Protein AF-0000000083564824 (afdb_homodimer)

Secondary structure (DSSP, 8-state):
-HHHHHHHHHHHHHHHHHTT--EEEE-GGGHHHHHHHH--SSEEE-----SS----TTEESS--HHHHHH-SEEEEE-SEEETTTTEEEEE--TT-HHHHHHSSSEEEEEEEGGGEESSHHHHHHHHHHHHHTT--EEEEESS-GGGGSGGGS-S----SEEEEEEE-S-----------/-HHHHHHHHHHHHHHHHHTT--EEEE-GGGHHHHHHHH--SSEEE-----SS----TTEESS--HHHHHH-SEEEEE-SEEETTTTEEEEE--TT-HHHHHHSSSEEEEEEEGGGEESSHHHHHHHHHHHHHTT--EEEEESS-GGGGSGGGS-S----SEEEEEEE-S-----------

Solvent-accessible surface area (backbone atoms only — not comparable to full-atom values): 18179 Å² total; per-residue (Å²): 116,66,66,61,36,52,54,18,50,52,42,21,50,53,30,19,53,77,55,71,28,54,74,46,79,33,44,56,90,44,38,62,61,53,50,59,75,69,56,44,79,48,32,30,28,32,82,45,96,47,90,73,49,69,78,53,86,81,41,40,58,74,51,39,46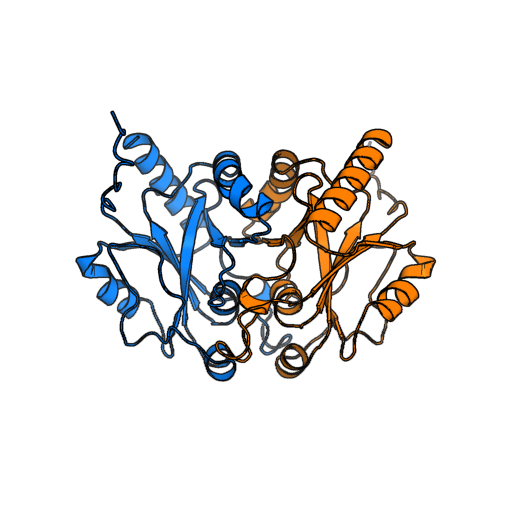,67,48,46,71,62,20,33,17,9,34,30,49,27,76,29,31,27,10,73,45,28,26,36,33,33,51,58,39,64,72,24,34,56,56,39,44,31,50,8,44,30,18,36,39,37,26,48,54,88,33,39,34,59,33,68,71,60,48,44,66,66,43,44,66,48,30,67,74,35,38,33,33,33,43,43,12,53,41,36,67,19,39,72,61,58,73,76,50,46,74,55,30,36,12,58,36,42,36,38,37,34,37,47,77,79,67,77,74,79,71,81,77,74,80,125,116,66,66,62,38,51,54,18,51,52,42,20,51,52,31,17,53,78,55,71,30,55,73,45,77,32,44,55,89,45,37,63,61,52,50,59,76,71,56,43,79,48,34,30,28,30,83,46,94,46,90,73,49,68,79,52,87,81,40,38,58,74,52,39,46,67,49,45,70,62,21,33,17,9,33,31,48,27,76,29,31,28,10,71,46,28,25,36,31,34,52,58,40,66,74,24,33,56,57,38,44,31,50,8,44,29,19,37,41,35,28,49,54,88,33,41,33,58,34,66,70,61,48,44,67,67,43,44,65,48,30,66,74,36,38,32,33,32,43,42,12,51,40,36,68,20,38,72,62,59,72,74,48,46,75,52,31,37,11,58,36,43,36,38,37,34,36,46,80,80,67,76,74,80,71,81,76,74,81,124

Foldseek 3Di:
DVVQLVVLVVLLCVLCVVLVAAEAEDELVCVQVVCVVVADPPAEEAFDPAPSHTHDPSHHNQDDPVCLQVGQEAEYEFQAAERNNSKTKGKQDPSGRPSSQFQHQEYEYEYESVRRDHHDVVVCVVCVVCVVVVIDIDTDGHFWPVLPVPPPPPRRGGHNGYYYYYYYDDRPPPPPPPPD/DVVQLVVLVVLLCVLCVVLVAAEAEDELVCVQVVCVVVADPPAEEAFDPAPSHTHDPSHHNQDDPVCLQVGQEAEYEFQAAERNNNKTKGKQDPSGRPSSQFQHQEYEYEYESVRRDHHDVVVCVVCVVCVVVVIDIDTDGHFWPQLPVPPPPPRRGGHNGYYYYYYYDDRPPPPPPPDD

Radius of gyration: 20.26 Å; Cα contacts (8 Å, |Δi|>4): 847; chains: 2; bounding box: 49×51×70 Å

Structure (mmCIF, N/CA/C/O backbone):
data_AF-0000000083564824-model_v1
#
loop_
_entity.id
_entity.type
_entity.pdbx_description
1 polymer 'L-lactate dehydrogenase complex protein LldG'
#
loop_
_atom_site.group_PDB
_atom_site.id
_atom_site.type_symbol
_atom_site.label_atom_id
_atom_site.label_alt_id
_atom_site.label_comp_id
_atom_site.label_asym_id
_atom_site.label_entity_id
_atom_site.label_seq_id
_atom_site.pdbx_PDB_ins_code
_atom_site.Cartn_x
_atom_site.Cartn_y
_atom_site.Cartn_z
_atom_site.occupancy
_atom_site.B_iso_or_equiv
_atom_site.auth_seq_id
_atom_site.auth_comp_id
_atom_site.auth_asym_id
_atom_site.auth_atom_id
_atom_site.pdbx_PDB_model_num
ATOM 1 N N . MET A 1 1 ? 22.766 -12.711 -17.406 1 40.81 1 MET A N 1
ATOM 2 C CA . MET A 1 1 ? 21.359 -12.375 -17.125 1 40.81 1 MET A CA 1
ATOM 3 C C . MET A 1 1 ? 20.688 -13.484 -16.344 1 40.81 1 MET A C 1
ATOM 5 O O . MET A 1 1 ? 19.953 -13.219 -15.383 1 40.81 1 MET A O 1
ATOM 9 N N . SER A 1 2 ? 21.047 -14.773 -16.719 1 49 2 SER A N 1
ATOM 10 C CA . SER A 1 2 ? 20.453 -16.016 -16.219 1 49 2 SER A CA 1
ATOM 11 C C . SER A 1 2 ? 20.953 -16.344 -14.828 1 49 2 SER A C 1
ATOM 13 O O . SER A 1 2 ? 20.188 -16.766 -13.961 1 49 2 SER A O 1
ATOM 15 N N . ILE A 1 3 ? 22.234 -16.188 -14.648 1 48.72 3 ILE A N 1
ATOM 16 C CA . ILE A 1 3 ? 22.844 -16.5 -13.367 1 48.72 3 ILE A CA 1
ATOM 17 C C . ILE A 1 3 ? 22.328 -15.539 -12.297 1 48.72 3 ILE A C 1
ATOM 19 O O . ILE A 1 3 ? 22 -15.961 -11.188 1 48.72 3 ILE A O 1
ATOM 23 N N . ASP A 1 4 ? 22.188 -14.32 -12.727 1 62.78 4 ASP A N 1
ATOM 24 C CA . ASP A 1 4 ? 21.781 -13.266 -11.797 1 62.78 4 ASP A CA 1
ATOM 25 C C . ASP A 1 4 ? 20.344 -13.461 -11.336 1 62.78 4 ASP A C 1
ATOM 27 O O . ASP A 1 4 ? 20.031 -13.336 -10.148 1 62.78 4 ASP A O 1
ATOM 31 N N . THR A 1 5 ? 19.641 -14.172 -12.266 1 69.38 5 THR A N 1
ATOM 32 C CA . THR A 1 5 ? 18.25 -14.43 -11.898 1 69.38 5 THR A CA 1
ATOM 33 C C . THR A 1 5 ? 18.156 -15.609 -10.938 1 69.38 5 THR A C 1
ATOM 35 O O . THR A 1 5 ? 17.375 -15.578 -9.984 1 69.38 5 THR A O 1
ATOM 38 N N . GLY A 1 6 ? 19.047 -16.547 -11.211 1 76.44 6 GLY A N 1
ATOM 39 C CA . GLY A 1 6 ? 19.047 -17.703 -10.336 1 76.44 6 GLY A CA 1
ATOM 40 C C . GLY A 1 6 ? 19.422 -17.375 -8.906 1 76.44 6 GLY A C 1
ATOM 41 O O . GLY A 1 6 ? 18.75 -17.797 -7.965 1 76.44 6 GLY A O 1
ATOM 42 N N . VAL A 1 7 ? 20.391 -16.516 -8.82 1 87.94 7 VAL A N 1
ATOM 43 C CA . VAL A 1 7 ? 20.844 -16.141 -7.484 1 87.94 7 VAL A CA 1
ATOM 44 C C . VAL A 1 7 ? 19.781 -15.281 -6.797 1 87.94 7 VAL A C 1
ATOM 46 O O . VAL A 1 7 ? 19.5 -15.469 -5.613 1 87.94 7 VAL A O 1
ATOM 49 N N . ALA A 1 8 ? 19.188 -14.469 -7.617 1 93.44 8 ALA A N 1
ATOM 50 C CA . ALA A 1 8 ? 18.172 -13.594 -7.043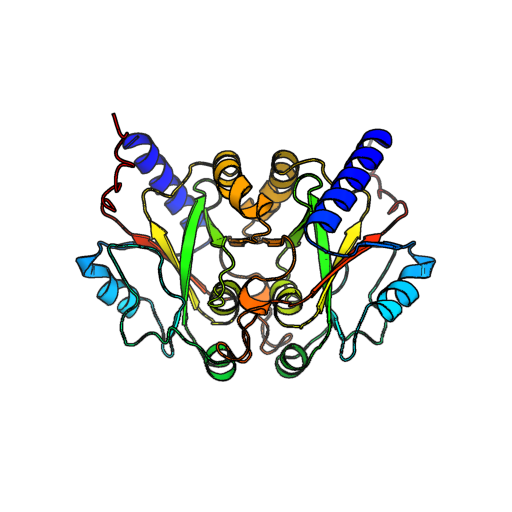 1 93.44 8 ALA A CA 1
ATOM 51 C C . ALA A 1 8 ? 16.953 -14.398 -6.57 1 93.44 8 ALA A C 1
ATOM 53 O O . ALA A 1 8 ? 16.391 -14.125 -5.508 1 93.44 8 ALA A O 1
ATOM 54 N N . SER A 1 9 ? 16.594 -15.414 -7.363 1 95.44 9 SER A N 1
ATOM 55 C CA . SER A 1 9 ? 15.438 -16.219 -6.996 1 95.44 9 SER A CA 1
ATOM 56 C C . SER A 1 9 ? 15.703 -17.031 -5.742 1 95.44 9 SER A C 1
ATOM 58 O O . SER A 1 9 ? 14.82 -17.203 -4.895 1 95.44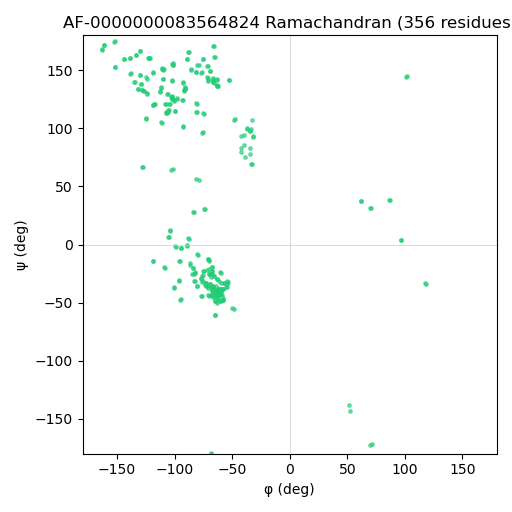 9 SER A O 1
ATOM 60 N N . GLU A 1 1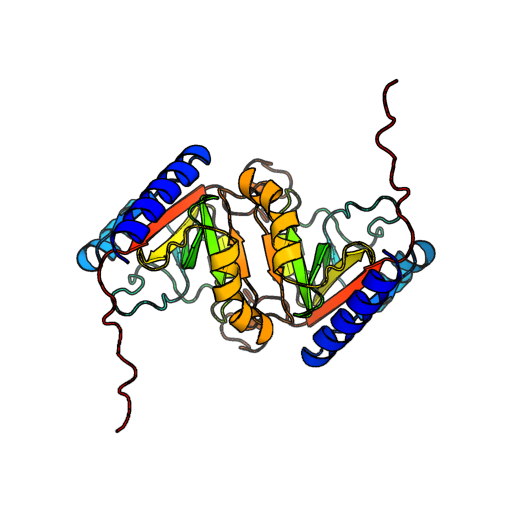0 ? 16.906 -17.516 -5.594 1 96.19 10 GLU A N 1
ATOM 61 C CA . GLU A 1 10 ? 17.281 -18.266 -4.398 1 96.19 10 GLU A CA 1
ATOM 62 C C . GLU A 1 10 ? 17.266 -17.375 -3.16 1 96.19 10 GLU A C 1
ATOM 64 O O . GLU A 1 10 ? 16.766 -17.781 -2.107 1 96.19 10 GLU A O 1
ATOM 69 N N . ARG A 1 11 ? 17.828 -16.219 -3.301 1 95.94 11 ARG A N 1
ATOM 70 C CA . ARG A 1 11 ? 17.812 -15.266 -2.199 1 95.94 11 ARG A CA 1
ATOM 71 C C . ARG A 1 11 ? 16.375 -14.867 -1.831 1 95.94 11 ARG A C 1
ATOM 73 O O . ARG A 1 11 ? 16.062 -14.711 -0.652 1 95.94 11 ARG A O 1
ATOM 80 N N . PHE A 1 12 ? 15.625 -14.742 -2.83 1 97 12 PHE A N 1
ATOM 81 C CA . PHE A 1 12 ? 14.219 -14.406 -2.607 1 97 12 PHE A CA 1
ATOM 82 C C . PHE A 1 12 ? 13.516 -15.5 -1.813 1 97 12 PHE A C 1
ATOM 84 O O . PHE A 1 12 ? 12.844 -15.211 -0.824 1 97 12 PHE A O 1
ATOM 91 N N . GLU A 1 13 ? 13.742 -16.703 -2.211 1 96.81 13 GLU A N 1
ATOM 92 C CA . GLU A 1 13 ? 13.141 -17.844 -1.521 1 96.81 13 GLU A CA 1
ATOM 93 C C . GLU A 1 13 ? 13.586 -17.906 -0.064 1 96.81 13 GLU A C 1
ATOM 95 O O . GLU A 1 13 ? 12.781 -18.156 0.83 1 96.81 13 GLU A O 1
ATOM 100 N N . ALA A 1 14 ? 14.828 -17.672 0.167 1 96.5 14 ALA A N 1
ATOM 101 C CA . ALA A 1 14 ? 15.375 -17.688 1.523 1 96.5 14 ALA A CA 1
ATOM 102 C C . ALA A 1 14 ? 14.742 -16.594 2.387 1 96.5 14 ALA A C 1
ATOM 104 O O . ALA A 1 14 ? 14.406 -16.828 3.549 1 96.5 14 ALA A O 1
ATOM 105 N N . ALA A 1 15 ? 14.625 -15.406 1.805 1 94.56 15 ALA A N 1
ATOM 106 C CA . ALA A 1 15 ? 14.016 -14.297 2.531 1 94.56 15 ALA A CA 1
ATOM 107 C C . ALA A 1 15 ? 12.562 -14.602 2.881 1 94.56 15 ALA A C 1
ATOM 109 O O . ALA A 1 15 ? 12.109 -14.32 3.994 1 94.56 15 ALA A O 1
ATOM 110 N N . LEU A 1 16 ? 11.836 -15.211 1.951 1 96.25 16 LEU A N 1
ATOM 111 C CA . LEU A 1 16 ? 10.445 -15.578 2.195 1 96.25 16 LEU A CA 1
ATOM 112 C C . LEU A 1 16 ? 10.344 -16.625 3.307 1 96.25 16 LEU A C 1
ATOM 114 O O . LEU A 1 16 ? 9.438 -16.562 4.145 1 96.25 16 LEU A O 1
ATOM 118 N N . ALA A 1 17 ? 11.258 -17.562 3.26 1 95.69 17 ALA A N 1
ATOM 119 C CA . ALA A 1 17 ? 11.266 -18.594 4.297 1 95.69 17 ALA A CA 1
ATOM 120 C C . ALA A 1 17 ? 11.445 -17.984 5.68 1 95.69 17 ALA A C 1
ATOM 122 O O . ALA A 1 17 ? 10.781 -18.391 6.637 1 95.69 17 ALA A O 1
ATOM 123 N N . ASP A 1 18 ? 12.344 -17.016 5.797 1 92.75 18 ASP A N 1
ATOM 124 C CA . ASP A 1 18 ? 12.578 -16.328 7.059 1 92.75 18 ASP A CA 1
ATOM 125 C C . ASP A 1 18 ? 11.312 -15.625 7.547 1 92.75 18 ASP A C 1
ATOM 127 O O . ASP A 1 18 ? 11.117 -15.445 8.75 1 92.75 18 ASP A O 1
ATOM 131 N N . LEU A 1 19 ? 10.391 -15.297 6.621 1 92.31 19 LEU A N 1
ATOM 132 C CA . LEU A 1 19 ? 9.164 -14.578 6.938 1 92.31 19 LEU A CA 1
ATOM 133 C C . LEU A 1 19 ? 7.988 -15.547 7.055 1 92.31 19 LEU A C 1
ATOM 135 O O . LEU A 1 19 ? 6.848 -15.125 7.254 1 92.31 19 LEU A O 1
ATOM 139 N N . ASP A 1 20 ? 8.273 -16.828 6.824 1 93.12 20 ASP A N 1
ATOM 140 C CA . ASP A 1 20 ? 7.254 -17.875 6.832 1 93.12 20 ASP A CA 1
ATOM 141 C C . ASP A 1 20 ? 6.207 -17.625 5.75 1 93.12 20 ASP A C 1
ATOM 143 O O . ASP A 1 20 ? 5.008 -17.781 5.992 1 93.12 20 ASP A O 1
ATOM 147 N N . VAL A 1 21 ? 6.684 -17.141 4.629 1 96.12 21 VAL A N 1
ATOM 148 C CA . VAL A 1 21 ? 5.836 -16.953 3.457 1 96.12 21 VAL A CA 1
ATOM 149 C C . VAL A 1 21 ? 6.133 -18.031 2.42 1 96.12 21 VAL A C 1
ATOM 151 O O . VAL A 1 21 ? 7.234 -18.078 1.868 1 96.12 21 VAL A O 1
ATOM 154 N N . PRO A 1 22 ? 5.164 -18.875 2.141 1 98 22 PRO A N 1
ATOM 155 C CA . PRO A 1 22 ? 5.398 -19.906 1.131 1 98 22 PRO A CA 1
ATOM 156 C C . PRO A 1 22 ? 5.523 -19.328 -0.28 1 98 22 PRO A C 1
ATOM 158 O O . PRO A 1 22 ? 4.918 -18.297 -0.588 1 98 22 PRO A O 1
ATOM 161 N N . VAL A 1 23 ? 6.32 -20.016 -1.08 1 98.38 23 VAL A N 1
ATOM 162 C CA . VAL A 1 23 ? 6.492 -19.672 -2.486 1 98.38 23 VAL A CA 1
ATOM 163 C C . VAL A 1 23 ? 6.344 -20.922 -3.354 1 98.38 23 VAL A C 1
ATOM 1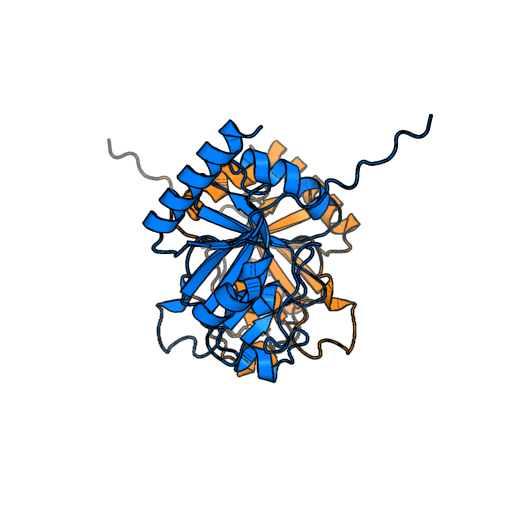65 O O . VAL A 1 23 ? 6.84 -21.984 -2.998 1 98.38 23 VAL A O 1
ATOM 168 N N . THR A 1 24 ? 5.594 -20.828 -4.414 1 98.5 24 THR A N 1
ATOM 169 C CA . THR A 1 24 ? 5.43 -21.891 -5.395 1 98.5 24 THR A CA 1
ATOM 170 C C . THR A 1 24 ? 5.801 -21.406 -6.793 1 98.5 24 THR A C 1
ATOM 172 O O . THR A 1 24 ? 5.359 -20.344 -7.219 1 98.5 24 THR A O 1
ATOM 175 N N . TYR A 1 25 ? 6.602 -22.125 -7.449 1 97.38 25 TYR A N 1
ATOM 176 C CA . TYR A 1 25 ? 6.922 -21.844 -8.844 1 97.38 25 TYR A CA 1
ATOM 177 C C . TYR A 1 25 ? 5.973 -22.594 -9.781 1 97.38 25 TYR A C 1
ATOM 179 O O . TYR A 1 25 ? 5.688 -23.766 -9.57 1 97.38 25 TYR A O 1
ATOM 187 N N . ALA A 1 26 ? 5.469 -21.859 -10.766 1 97.44 26 ALA A N 1
ATOM 188 C CA . ALA A 1 26 ? 4.5 -22.469 -11.672 1 97.44 26 ALA A CA 1
ATOM 189 C C . ALA A 1 26 ? 4.832 -22.141 -13.125 1 97.44 26 ALA A C 1
ATOM 191 O O . ALA A 1 26 ? 5.211 -21.016 -13.445 1 97.44 26 ALA A O 1
ATOM 192 N N . GLU A 1 27 ? 4.66 -23.172 -13.953 1 96.56 27 GLU A N 1
ATOM 193 C CA . GLU A 1 27 ? 4.586 -22.953 -15.391 1 96.56 27 GLU A CA 1
ATOM 194 C C . GLU A 1 27 ? 3.199 -22.453 -15.805 1 96.56 27 GLU A C 1
ATOM 196 O O . GLU A 1 27 ? 2.205 -22.766 -15.141 1 96.56 27 GLU A O 1
ATOM 201 N N . PRO A 1 28 ? 3.195 -21.734 -16.938 1 96.56 28 PRO A N 1
ATOM 202 C CA . PRO A 1 28 ? 1.883 -21.281 -17.391 1 96.56 28 PRO A CA 1
ATOM 203 C C . PRO A 1 28 ? 0.872 -22.406 -17.531 1 96.56 28 PRO A C 1
ATOM 205 O O . PRO A 1 28 ? -0.301 -22.25 -17.188 1 96.56 28 PRO A O 1
ATOM 208 N N . THR A 1 29 ? 1.299 -23.562 -17.875 1 95.81 29 THR A N 1
ATOM 209 C CA . THR A 1 29 ? 0.403 -24.688 -18.141 1 95.81 29 THR A CA 1
ATOM 210 C C . THR A 1 29 ? -0.147 -25.25 -16.828 1 95.81 29 THR A C 1
ATOM 212 O O . THR A 1 29 ? -1.195 -25.891 -16.828 1 95.81 29 THR A O 1
ATOM 215 N N . ALA A 1 30 ? 0.542 -25.016 -15.789 1 96.62 30 ALA A N 1
ATOM 216 C CA . ALA A 1 30 ? 0.135 -25.547 -14.492 1 96.62 30 ALA A CA 1
ATOM 217 C C . ALA A 1 30 ? -0.458 -24.469 -13.609 1 96.62 30 ALA A C 1
ATOM 219 O O . ALA A 1 30 ? -0.793 -24.703 -12.445 1 96.62 30 ALA A O 1
ATOM 220 N N . PHE A 1 31 ? -0.637 -23.281 -14.148 1 97.81 31 PHE A N 1
ATOM 221 C CA . PHE A 1 31 ? -0.962 -22.109 -13.359 1 97.81 31 PHE A CA 1
ATOM 222 C C . PHE A 1 31 ? -2.307 -22.266 -12.656 1 97.81 31 PHE A C 1
ATOM 224 O O . PHE A 1 31 ? -2.41 -22.078 -11.445 1 97.81 31 PHE A O 1
ATOM 231 N N . ASP A 1 32 ? -3.35 -22.672 -13.352 1 97.88 32 ASP A N 1
ATOM 232 C CA . ASP A 1 32 ? -4.684 -22.844 -12.789 1 97.88 32 ASP A CA 1
ATOM 233 C C . ASP A 1 32 ? -4.676 -23.844 -11.641 1 97.88 32 ASP A C 1
ATOM 235 O O . ASP A 1 32 ? -5.207 -23.578 -10.562 1 97.88 32 ASP A O 1
ATOM 239 N N . ARG A 1 33 ? -4.043 -24.953 -11.875 1 98 33 ARG A N 1
ATOM 240 C CA . ARG A 1 33 ? -3.973 -25.984 -10.852 1 98 33 ARG A CA 1
ATOM 241 C C . ARG A 1 33 ? -3.213 -25.5 -9.625 1 98 33 ARG A C 1
ATOM 243 O O . ARG A 1 33 ? -3.586 -25.812 -8.492 1 98 33 ARG A O 1
ATOM 250 N N . THR A 1 34 ? -2.137 -24.781 -9.891 1 98.44 34 THR A N 1
ATOM 251 C CA . THR A 1 34 ? -1.355 -24.219 -8.797 1 98.44 34 THR A CA 1
ATOM 252 C C . THR A 1 34 ? -2.211 -23.281 -7.945 1 98.44 34 THR A C 1
ATOM 254 O O . THR A 1 34 ? -2.248 -23.406 -6.723 1 98.44 34 THR A O 1
ATOM 257 N N . LEU A 1 35 ? -2.959 -22.328 -8.562 1 98.56 35 LEU A N 1
ATOM 258 C CA . LEU A 1 35 ? -3.814 -21.406 -7.828 1 98.56 35 LEU A CA 1
ATOM 259 C C . LEU A 1 35 ? -4.891 -22.156 -7.051 1 98.56 35 LEU A C 1
ATOM 261 O O . LEU A 1 35 ? -5.195 -21.797 -5.91 1 98.56 35 LEU A O 1
ATOM 265 N N . ARG A 1 36 ? -5.441 -23.188 -7.676 1 98.19 36 ARG A N 1
ATOM 266 C CA . ARG A 1 36 ? -6.504 -23.938 -7.031 1 98.19 36 ARG A CA 1
ATOM 267 C C . ARG A 1 36 ? -5.996 -24.625 -5.762 1 98.19 36 ARG A C 1
ATOM 269 O O . ARG A 1 36 ? -6.73 -24.734 -4.777 1 98.19 36 ARG A O 1
ATOM 276 N N . SER A 1 37 ? -4.789 -25.078 -5.777 1 98.56 37 SER A N 1
ATOM 277 C CA . SER A 1 37 ? -4.215 -25.781 -4.633 1 98.56 37 SER A CA 1
ATOM 278 C C . SER A 1 37 ? -3.943 -24.812 -3.48 1 98.56 37 SER A C 1
ATOM 280 O O . SER A 1 37 ? -3.838 -25.234 -2.326 1 98.56 37 SER A O 1
ATOM 282 N N . ILE A 1 38 ? -3.818 -23.531 -3.736 1 98.56 38 ILE A N 1
ATOM 283 C CA . ILE A 1 38 ? -3.42 -22.547 -2.748 1 98.56 38 ILE A CA 1
ATOM 284 C C . ILE A 1 38 ? -4.656 -21.812 -2.227 1 98.56 38 ILE A C 1
ATOM 286 O O . ILE A 1 38 ? -4.766 -21.547 -1.027 1 98.56 38 ILE A O 1
ATOM 290 N N . ALA A 1 39 ? -5.625 -21.547 -3.057 1 98.5 39 ALA A N 1
ATOM 291 C CA . ALA A 1 39 ? -6.703 -20.594 -2.785 1 98.5 39 ALA A CA 1
ATOM 292 C C . ALA A 1 39 ? -7.789 -21.234 -1.924 1 98.5 39 ALA A C 1
ATOM 294 O O . ALA A 1 39 ? -8.023 -22.438 -2.008 1 98.5 39 ALA A O 1
ATOM 295 N N . ARG A 1 40 ? -8.375 -20.438 -1.155 1 98.12 40 ARG A N 1
ATOM 296 C CA . ARG A 1 40 ? -9.602 -20.734 -0.425 1 98.12 40 ARG A CA 1
ATOM 297 C C . ARG A 1 40 ? -10.781 -19.938 -0.985 1 98.12 40 ARG A C 1
ATOM 299 O O . ARG A 1 40 ? -10.648 -18.75 -1.268 1 98.12 40 ARG A O 1
ATOM 306 N N . ASP A 1 41 ? -11.938 -20.516 -1.038 1 96.88 41 ASP A N 1
ATOM 307 C CA . ASP A 1 41 ? -13.125 -19.875 -1.587 1 96.88 41 ASP A CA 1
ATOM 308 C C . ASP A 1 41 ? -13.836 -19.031 -0.523 1 96.88 41 ASP A C 1
ATOM 310 O O . ASP A 1 41 ? -13.836 -19.391 0.656 1 96.88 41 ASP A O 1
ATOM 314 N N . PRO A 1 42 ? -14.453 -18.047 -0.97 1 97.5 42 PRO A N 1
ATOM 315 C CA . PRO A 1 42 ? -14.477 -17.422 -2.299 1 97.5 42 PRO A CA 1
ATOM 316 C C . PRO A 1 42 ? -13.188 -16.688 -2.631 1 97.5 42 PRO A C 1
ATOM 318 O O . PRO A 1 42 ? -12.531 -16.141 -1.735 1 97.5 42 PRO A O 1
ATOM 321 N N . ALA A 1 43 ? -12.797 -16.766 -3.867 1 97.94 43 ALA A N 1
ATOM 322 C CA . ALA A 1 43 ? -11.578 -16.109 -4.332 1 97.94 43 ALA A CA 1
ATOM 323 C C . ALA A 1 43 ? -11.906 -14.961 -5.273 1 97.94 43 ALA A C 1
ATOM 325 O O . ALA A 1 43 ? -12.773 -15.086 -6.145 1 97.94 43 ALA A O 1
ATOM 326 N N . ILE A 1 44 ? -11.211 -13.836 -5.035 1 96.25 44 ILE A N 1
ATOM 327 C CA . ILE A 1 44 ? -11.297 -12.672 -5.914 1 96.25 44 ILE A CA 1
ATOM 328 C C . ILE A 1 44 ? -9.906 -12.32 -6.434 1 96.25 44 ILE A C 1
ATOM 330 O O . ILE A 1 44 ? -8.898 -12.812 -5.914 1 96.25 44 ILE A O 1
ATOM 334 N N . GLY A 1 45 ? -9.82 -11.586 -7.512 1 96.56 45 GLY A N 1
ATOM 335 C CA . GLY A 1 45 ? -8.555 -11.164 -8.07 1 96.56 45 GLY A CA 1
ATOM 336 C C . GLY A 1 45 ? -8.68 -9.984 -9.023 1 96.56 45 GLY A C 1
ATOM 337 O O . GLY A 1 45 ? -9.781 -9.5 -9.273 1 96.56 45 GLY A O 1
ATOM 338 N N . THR A 1 46 ? -7.602 -9.492 -9.391 1 94.94 46 THR A N 1
ATOM 339 C CA . THR A 1 46 ? -7.527 -8.516 -10.477 1 94.94 46 THR A CA 1
ATOM 340 C C . THR A 1 46 ? -6.84 -9.117 -11.695 1 94.94 46 THR A C 1
ATOM 342 O O . THR A 1 46 ? -6.027 -10.039 -11.57 1 94.94 46 THR A O 1
ATOM 345 N N . PRO A 1 47 ? -7.18 -8.633 -12.891 1 94.88 47 PRO A N 1
ATOM 346 C CA . PRO A 1 47 ? -6.535 -9.188 -14.086 1 94.88 47 PRO A CA 1
ATOM 347 C C . PRO A 1 47 ? -5.012 -9.172 -14 1 94.88 47 PRO A C 1
ATOM 349 O O . PRO A 1 47 ? -4.43 -8.227 -13.469 1 94.88 47 PRO A O 1
ATOM 352 N N . LEU A 1 48 ? -4.43 -10.234 -14.508 1 96.31 48 LEU A N 1
ATOM 353 C CA . LEU A 1 48 ? -2.975 -10.336 -14.531 1 96.31 48 LEU A CA 1
ATOM 354 C C . LEU A 1 48 ? -2.414 -9.781 -15.836 1 96.31 48 LEU A C 1
ATOM 356 O O . LEU A 1 48 ? -2.889 -10.133 -16.922 1 96.31 48 LEU A O 1
ATOM 360 N N . PRO A 1 49 ? -1.415 -8.961 -15.711 1 94.44 49 PRO A N 1
ATOM 361 C CA . PRO A 1 49 ? -0.856 -8.344 -16.922 1 94.44 49 PRO A CA 1
ATOM 362 C C . PRO A 1 49 ? 0.143 -9.25 -17.641 1 94.44 49 PRO A C 1
ATOM 364 O O . PRO A 1 49 ? 1.074 -8.758 -18.281 1 94.44 49 PRO A O 1
ATOM 367 N N . PHE A 1 50 ? -0.011 -10.492 -17.516 1 94.31 50 PHE A N 1
ATOM 368 C CA . PHE A 1 50 ? 0.898 -11.461 -18.125 1 94.31 50 PHE A CA 1
ATOM 369 C C . PHE A 1 50 ? 0.287 -12.07 -19.375 1 94.31 50 PHE A C 1
ATOM 371 O O . PHE A 1 50 ? -0.912 -12.352 -19.422 1 94.31 50 PHE A O 1
ATOM 378 N N . GLU A 1 51 ? 1.021 -12.273 -20.344 1 92.25 51 GLU A N 1
ATOM 379 C CA . GLU A 1 51 ? 0.528 -12.82 -21.609 1 92.25 51 GLU A CA 1
ATOM 380 C C . GLU A 1 51 ? 0.292 -14.328 -21.5 1 92.25 51 GLU A C 1
ATOM 382 O O . GLU A 1 51 ? -0.605 -14.867 -22.156 1 92.25 51 GLU A O 1
ATOM 387 N N . SER A 1 52 ? 1.011 -14.961 -20.688 1 93.81 52 SER A N 1
ATOM 388 C CA . SER A 1 52 ? 1.064 -16.422 -20.688 1 93.81 52 SER A CA 1
ATOM 389 C C . SER A 1 52 ? -0.04 -17.016 -19.828 1 93.81 52 SER A C 1
ATOM 391 O O . SER A 1 52 ? -0.314 -18.219 -19.891 1 93.81 52 SER A O 1
ATOM 393 N N . VAL A 1 53 ? -0.645 -16.141 -18.922 1 96.31 53 VAL A N 1
ATOM 394 C CA . VAL A 1 53 ? -1.65 -16.688 -18.031 1 96.31 53 VAL A CA 1
ATOM 395 C C . VAL A 1 53 ? -2.762 -15.656 -17.812 1 96.31 53 VAL A C 1
ATOM 397 O O . VAL A 1 53 ? -2.574 -14.469 -18.062 1 96.31 53 VAL A O 1
ATOM 400 N N . SER A 1 54 ? -3.91 -16.172 -17.375 1 96.88 54 SER A N 1
ATOM 401 C CA . SER A 1 54 ? -5.043 -15.391 -16.875 1 96.88 54 SER A CA 1
ATOM 402 C C . SER A 1 54 ? -5.66 -16.047 -15.641 1 96.88 54 SER A C 1
ATOM 404 O O . SER A 1 54 ? -5.371 -17.203 -15.336 1 96.88 54 SER A O 1
ATOM 406 N N . LEU A 1 55 ? -6.359 -15.242 -14.945 1 97.88 55 LEU A N 1
ATOM 407 C CA . LEU A 1 55 ? -7.035 -15.836 -13.797 1 97.88 55 LEU A CA 1
ATOM 408 C C . LEU A 1 55 ? -8.102 -16.828 -14.25 1 97.88 55 LEU A C 1
ATOM 410 O O . LEU A 1 55 ? -8.797 -16.594 -15.234 1 97.88 55 LEU A O 1
ATOM 414 N N . PRO A 1 56 ? -8.242 -17.953 -13.602 1 97.69 56 PRO A N 1
ATOM 415 C CA . PRO A 1 56 ? -9.281 -18.938 -13.953 1 97.69 56 PRO A CA 1
ATOM 416 C C . PRO A 1 56 ? -10.688 -18.406 -13.695 1 97.69 56 PRO A C 1
ATOM 418 O O . PRO A 1 56 ? -10.867 -17.422 -12.977 1 97.69 56 PRO A O 1
ATOM 421 N N . GLU A 1 57 ? -11.688 -19.094 -14.125 1 96.88 57 GLU A N 1
ATOM 422 C CA . GLU A 1 57 ? -13.086 -18.672 -14.078 1 96.88 57 GLU A CA 1
ATOM 423 C C . GLU A 1 57 ? -13.609 -18.656 -12.648 1 96.88 57 GLU A C 1
ATOM 425 O O . GLU A 1 57 ? -14.508 -17.875 -12.32 1 96.88 57 GLU A O 1
ATOM 430 N N . TRP A 1 58 ? -13.031 -19.438 -11.812 1 97.38 58 TRP A N 1
ATOM 431 C CA . TRP A 1 58 ? -13.555 -19.547 -10.453 1 97.38 58 TRP A CA 1
ATOM 432 C C . TRP A 1 58 ? -13.102 -18.375 -9.594 1 97.38 58 TRP A C 1
ATOM 434 O O . TRP A 1 58 ? -13.523 -18.25 -8.438 1 97.38 58 TRP A O 1
ATOM 444 N N . VAL A 1 59 ? -12.203 -17.547 -10.078 1 97.88 59 VAL A N 1
ATOM 445 C CA . VAL A 1 59 ? -11.797 -16.312 -9.398 1 97.88 59 VAL A CA 1
ATOM 446 C C . VAL A 1 59 ? -12.648 -15.148 -9.891 1 97.88 59 VAL A C 1
ATOM 448 O O . VAL A 1 59 ? -12.734 -14.891 -11.094 1 97.88 59 VAL A O 1
ATOM 451 N N . ASP A 1 60 ? -13.266 -14.492 -9.039 1 95.62 60 ASP A N 1
ATOM 452 C CA . ASP A 1 60 ? -14.039 -13.305 -9.375 1 95.62 60 ASP A CA 1
ATOM 453 C C . ASP A 1 60 ? -13.125 -12.117 -9.664 1 95.62 60 ASP A C 1
ATOM 455 O O . ASP A 1 60 ? -12.484 -11.586 -8.75 1 95.62 60 ASP A O 1
ATOM 459 N N . GLU A 1 61 ? -13.031 -11.617 -10.867 1 93.56 61 GLU A N 1
ATOM 460 C CA . GLU A 1 61 ? -12.125 -10.547 -11.266 1 93.56 61 GLU A CA 1
ATOM 461 C C . GLU A 1 61 ? -12.82 -9.188 -11.188 1 93.56 61 GLU A C 1
ATOM 463 O O . GLU A 1 61 ? -12.211 -8.156 -11.508 1 93.56 61 GLU A O 1
ATOM 468 N N . ASP A 1 62 ? -14.016 -9.203 -10.867 1 86.56 62 ASP A N 1
ATOM 469 C CA . ASP A 1 62 ? -14.781 -7.969 -10.703 1 86.56 62 ASP A CA 1
ATOM 470 C C . ASP A 1 62 ? -15.492 -7.938 -9.352 1 86.56 62 ASP A C 1
ATOM 472 O O . ASP A 1 62 ? -16.719 -7.91 -9.289 1 86.56 62 ASP A O 1
ATOM 476 N N . PRO A 1 63 ? -14.648 -7.863 -8.344 1 85.31 63 PRO A N 1
ATOM 477 C CA . PRO A 1 63 ? -15.258 -7.98 -7.016 1 85.31 63 PRO A CA 1
ATOM 478 C C . PRO A 1 63 ? -16.078 -6.754 -6.629 1 85.31 63 PRO A C 1
ATOM 480 O O . PRO A 1 63 ? -15.719 -5.629 -6.98 1 85.31 63 PRO A O 1
ATOM 483 N N . THR A 1 64 ? -17.188 -7.027 -5.984 1 77.56 64 THR A N 1
ATOM 484 C CA . THR A 1 64 ? -18 -6.008 -5.332 1 77.56 64 THR A CA 1
ATOM 485 C C . THR A 1 64 ? -17.516 -5.762 -3.904 1 77.56 64 THR A C 1
ATOM 487 O O . THR A 1 64 ? -16.703 -6.52 -3.381 1 77.56 64 THR A O 1
ATOM 490 N N . PRO A 1 65 ? -17.984 -4.668 -3.328 1 75.44 65 PRO A N 1
ATOM 491 C CA . PRO A 1 65 ? -17.625 -4.465 -1.92 1 75.44 65 PRO A CA 1
ATOM 492 C C . PRO A 1 65 ? -18.016 -5.648 -1.038 1 75.44 65 PRO A C 1
ATOM 494 O O . PRO A 1 65 ? -17.25 -6.023 -0.139 1 75.44 65 PRO A O 1
ATOM 497 N N . THR A 1 66 ? -19.125 -6.215 -1.376 1 76.75 66 THR A N 1
ATOM 498 C CA . THR A 1 66 ? -19.578 -7.363 -0.603 1 76.75 66 THR A CA 1
ATOM 499 C C . THR A 1 66 ? -18.656 -8.555 -0.808 1 76.75 66 THR A C 1
ATOM 501 O O . THR A 1 66 ? -18.297 -9.242 0.151 1 76.75 66 THR A O 1
ATOM 504 N N . SER A 1 67 ? -18.266 -8.789 -2.045 1 84.88 67 SER A N 1
ATOM 505 C CA . SER A 1 67 ? -17.375 -9.914 -2.305 1 84.88 67 SER A CA 1
ATOM 506 C C . SER A 1 67 ? -15.984 -9.656 -1.725 1 84.88 67 SER A C 1
ATOM 508 O O . SER A 1 67 ? -15.305 -10.594 -1.294 1 84.88 67 SER A O 1
ATOM 510 N N . LEU A 1 68 ? -15.547 -8.445 -1.729 1 83.81 68 LEU A N 1
ATOM 511 C CA . LEU A 1 68 ? -14.273 -8.086 -1.116 1 83.81 68 LEU A CA 1
ATOM 512 C C . LEU A 1 68 ? -14.266 -8.43 0.369 1 83.81 68 LEU A C 1
ATOM 514 O O . LEU A 1 68 ? -13.289 -8.977 0.882 1 83.81 68 LEU A O 1
ATOM 518 N N . GLU A 1 69 ? -15.375 -8.172 0.959 1 77.25 69 GLU A N 1
ATOM 519 C CA . GLU A 1 69 ? -15.5 -8.398 2.396 1 77.25 69 GLU A CA 1
ATOM 520 C C . GLU A 1 69 ? -15.57 -9.891 2.715 1 77.25 69 GLU A C 1
ATOM 522 O O . GLU A 1 69 ? -15.062 -10.336 3.746 1 77.25 69 GLU A O 1
ATOM 527 N N . SER A 1 70 ? -16.141 -10.57 1.834 1 87.81 70 SER A N 1
ATOM 528 C CA . SER A 1 70 ? -16.406 -11.977 2.135 1 87.81 70 SER A CA 1
ATOM 529 C C . SER A 1 70 ? -15.305 -12.867 1.57 1 87.81 70 SER A C 1
ATOM 531 O O . SER A 1 70 ? -15.219 -14.047 1.921 1 87.81 70 SER A O 1
ATOM 533 N N . ALA A 1 71 ? -14.516 -12.359 0.736 1 93 71 ALA A N 1
ATOM 534 C CA . ALA A 1 71 ? -13.5 -13.164 0.069 1 93 71 ALA A CA 1
ATOM 535 C C . ALA A 1 71 ? -12.492 -13.719 1.074 1 93 71 ALA A C 1
ATOM 537 O O . ALA A 1 71 ? -12.086 -13.016 2.006 1 93 71 ALA A O 1
ATOM 538 N N . LYS A 1 72 ? -12.094 -14.938 0.811 1 96.31 72 LYS A N 1
ATOM 539 C CA . LYS A 1 72 ? -11.07 -15.57 1.636 1 96.31 72 LYS A CA 1
ATOM 540 C C . LYS A 1 72 ? -9.688 -15.43 0.997 1 96.31 72 LYS A C 1
ATOM 542 O O . LYS A 1 72 ? -8.672 -15.406 1.696 1 96.31 72 LYS A O 1
ATOM 547 N N . THR A 1 73 ? -9.703 -15.406 -0.348 1 97.56 73 THR A N 1
ATOM 548 C CA . THR A 1 73 ? -8.445 -15.281 -1.072 1 97.56 73 THR A CA 1
ATOM 549 C C . THR A 1 73 ? -8.5 -14.117 -2.057 1 97.56 73 THR A C 1
ATOM 551 O O . THR A 1 73 ? -9.5 -13.938 -2.76 1 97.56 73 THR A O 1
ATOM 554 N N . GLY A 1 74 ? -7.492 -13.297 -2.033 1 96.69 74 GLY A N 1
ATOM 555 C CA . GLY A 1 74 ? -7.254 -12.289 -3.057 1 96.69 74 GLY A CA 1
ATOM 556 C C . GLY A 1 74 ? -6.02 -12.562 -3.889 1 96.69 74 GLY A C 1
ATOM 557 O O . GLY A 1 74 ? -4.945 -12.836 -3.346 1 96.69 74 GLY A O 1
ATOM 558 N N . ILE A 1 75 ? -6.133 -12.492 -5.242 1 98.19 75 ILE A N 1
ATOM 559 C CA . ILE A 1 75 ? -5.027 -12.789 -6.148 1 98.19 75 ILE A CA 1
ATOM 560 C C . ILE A 1 75 ? -4.695 -11.555 -6.977 1 98.19 75 ILE A C 1
ATOM 562 O O . ILE A 1 75 ? -5.555 -11.016 -7.684 1 98.19 75 ILE A O 1
ATOM 566 N N . THR A 1 76 ? -3.486 -11.078 -6.855 1 97.31 76 THR A N 1
ATOM 567 C CA . THR A 1 76 ? -3.055 -9.906 -7.605 1 97.31 76 THR A CA 1
ATOM 568 C C . THR A 1 76 ? -1.686 -10.141 -8.242 1 97.31 76 THR A C 1
ATOM 570 O O . THR A 1 76 ? -0.972 -11.07 -7.859 1 97.31 76 THR A O 1
ATOM 573 N N . ALA A 1 77 ? -1.343 -9.297 -9.227 1 97.62 77 ALA A N 1
ATOM 574 C CA . ALA A 1 77 ? -0.021 -9.336 -9.852 1 97.62 77 ALA A CA 1
ATOM 575 C C . ALA A 1 77 ? 0.951 -8.398 -9.141 1 97.62 77 ALA A C 1
ATOM 577 O O . ALA A 1 77 ? 0.587 -7.281 -8.773 1 97.62 77 ALA A O 1
ATOM 578 N N . ALA A 1 78 ? 2.098 -8.898 -8.906 1 97.62 78 ALA A N 1
ATOM 579 C CA . ALA A 1 78 ? 3.215 -8.031 -8.523 1 97.62 78 ALA A CA 1
ATOM 580 C C . ALA A 1 78 ? 4.027 -7.613 -9.742 1 97.62 78 ALA A C 1
ATOM 582 O O . ALA A 1 78 ? 4.266 -8.414 -10.648 1 97.62 78 ALA A O 1
ATOM 583 N N . SER A 1 79 ? 4.438 -6.375 -9.797 1 96 79 SER A N 1
ATOM 584 C CA . SER A 1 79 ? 5.273 -5.906 -10.898 1 96 79 SER A CA 1
ATOM 585 C C . SER A 1 79 ? 6.707 -6.402 -10.75 1 96 79 SER A C 1
ATOM 587 O O . SER A 1 79 ? 7.438 -6.496 -11.742 1 96 79 SER A O 1
ATOM 589 N N . MET A 1 80 ? 7.098 -6.656 -9.492 1 96.19 80 MET A N 1
ATOM 590 C CA . MET A 1 80 ? 8.422 -7.215 -9.219 1 96.19 80 MET A CA 1
ATOM 591 C C . MET A 1 80 ? 8.484 -7.797 -7.809 1 96.19 80 MET A C 1
ATOM 593 O O . MET A 1 80 ? 7.57 -7.594 -7.004 1 96.19 80 MET A O 1
ATOM 597 N N . ALA A 1 81 ? 9.516 -8.539 -7.574 1 97 81 ALA A N 1
ATOM 598 C CA . ALA A 1 81 ? 9.891 -9.039 -6.254 1 97 81 ALA A CA 1
ATOM 599 C C . ALA A 1 81 ? 11.312 -8.625 -5.895 1 97 81 ALA A C 1
ATOM 601 O O . ALA A 1 81 ? 12.188 -8.539 -6.762 1 97 81 ALA A O 1
ATOM 602 N N . ILE A 1 82 ? 11.516 -8.312 -4.668 1 94.94 82 ILE A N 1
ATOM 603 C CA . ILE A 1 82 ? 12.82 -7.871 -4.18 1 94.94 82 ILE A CA 1
ATOM 604 C C . ILE A 1 82 ? 13.477 -8.992 -3.373 1 94.94 82 ILE A C 1
ATOM 606 O O . ILE A 1 82 ? 13.023 -9.32 -2.273 1 94.94 82 ILE A O 1
ATOM 610 N N . ALA A 1 83 ? 14.5 -9.461 -3.867 1 95.75 83 ALA A N 1
ATOM 611 C CA . ALA A 1 83 ? 15.125 -10.68 -3.35 1 95.75 83 ALA A CA 1
ATOM 612 C C . ALA A 1 83 ? 15.625 -10.477 -1.921 1 95.75 83 ALA A C 1
ATOM 614 O O . ALA A 1 83 ? 15.398 -11.32 -1.054 1 95.75 83 ALA A O 1
ATOM 615 N N . ASP A 1 84 ? 16.234 -9.344 -1.59 1 90.38 84 ASP A N 1
ATOM 616 C CA . ASP A 1 84 ? 16.922 -9.117 -0.323 1 90.38 84 ASP A CA 1
ATOM 617 C C . ASP A 1 84 ? 15.945 -9.078 0.842 1 90.38 84 ASP A C 1
ATOM 619 O O . ASP A 1 84 ? 16.297 -9.406 1.975 1 90.38 84 ASP A O 1
ATOM 623 N N . TYR A 1 85 ? 14.641 -8.781 0.559 1 90.44 85 TYR A N 1
ATOM 624 C CA . TYR A 1 85 ? 13.703 -8.547 1.649 1 90.44 85 TYR A CA 1
ATOM 625 C C . TYR A 1 85 ? 12.57 -9.57 1.628 1 90.44 85 TYR A C 1
ATOM 627 O O . TYR A 1 85 ? 11.836 -9.711 2.607 1 90.44 85 TYR A O 1
ATOM 635 N N . GLY A 1 86 ? 12.516 -10.242 0.472 1 94.69 86 GLY A N 1
ATOM 636 C CA . GLY A 1 86 ? 11.352 -11.102 0.317 1 94.69 86 GLY A CA 1
ATOM 637 C C . GLY A 1 86 ? 10.062 -10.32 0.131 1 94.69 86 GLY A C 1
ATOM 638 O O . GLY A 1 86 ? 9 -10.742 0.608 1 94.69 86 GLY A O 1
ATOM 639 N N . SER A 1 87 ? 10.18 -9.164 -0.491 1 95.38 87 SER A N 1
ATOM 640 C CA . SER A 1 87 ? 9.023 -8.305 -0.706 1 95.38 87 SER A CA 1
ATOM 641 C C . SER A 1 87 ? 8.5 -8.422 -2.135 1 95.38 87 SER A C 1
ATOM 643 O O . SER A 1 87 ? 9.242 -8.797 -3.043 1 95.38 87 SER A O 1
ATOM 645 N N . VAL A 1 88 ? 7.27 -8.141 -2.27 1 96.56 88 VAL A N 1
ATOM 646 C CA . VAL A 1 88 ? 6.695 -7.957 -3.6 1 96.56 88 VAL A CA 1
ATOM 647 C C . VAL A 1 88 ? 6.145 -6.539 -3.732 1 96.56 88 VAL A C 1
ATOM 649 O O . VAL A 1 88 ? 5.711 -5.938 -2.746 1 96.56 88 VAL A O 1
ATOM 652 N N . VAL A 1 89 ? 6.215 -6.02 -4.934 1 95.62 89 VAL A N 1
ATOM 653 C CA . VAL A 1 89 ? 5.695 -4.691 -5.23 1 95.62 89 VAL A CA 1
ATOM 654 C C . VAL A 1 89 ? 4.375 -4.812 -5.988 1 95.62 89 VAL A C 1
ATOM 656 O O . VAL A 1 89 ? 4.328 -5.391 -7.078 1 95.62 89 VAL A O 1
ATOM 659 N N . LEU A 1 90 ? 3.35 -4.254 -5.402 1 95.5 90 LEU A N 1
ATOM 660 C CA . LEU A 1 90 ? 2.004 -4.301 -5.961 1 95.5 90 LEU A CA 1
ATOM 661 C C . LEU A 1 90 ? 1.566 -2.92 -6.441 1 95.5 90 LEU A C 1
ATOM 663 O O . LEU A 1 90 ? 1.223 -2.057 -5.629 1 95.5 90 LEU A O 1
ATOM 667 N N . PRO A 1 91 ? 1.57 -2.73 -7.777 1 92.5 91 PRO A N 1
ATOM 668 C CA . PRO A 1 91 ? 1.053 -1.447 -8.258 1 92.5 91 PRO A CA 1
ATOM 669 C C . PRO A 1 91 ? -0.442 -1.279 -8 1 92.5 91 PRO A C 1
ATOM 671 O O . PRO A 1 91 ? -1.199 -2.25 -8.078 1 92.5 91 PRO A O 1
ATOM 674 N N . ALA A 1 92 ? -0.759 -0.082 -7.633 1 89.19 92 ALA A N 1
ATOM 675 C CA . ALA A 1 92 ? -2.182 0.247 -7.637 1 89.19 92 ALA A CA 1
ATOM 676 C C . ALA A 1 92 ? -2.762 0.174 -9.047 1 89.19 92 ALA A C 1
ATOM 678 O O . ALA A 1 92 ? -2.109 0.577 -10.016 1 89.19 92 ALA A O 1
ATOM 679 N N . THR A 1 93 ? -3.896 -0.404 -9.156 1 86.56 93 THR A N 1
ATOM 680 C CA . THR A 1 93 ? -4.547 -0.498 -10.461 1 86.56 93 THR A CA 1
ATOM 681 C C . THR A 1 93 ? -5.992 -0.016 -10.375 1 86.56 93 THR A C 1
ATOM 683 O O . THR A 1 93 ? -6.57 0.048 -9.289 1 86.56 93 THR A O 1
ATOM 686 N N . ASP A 1 94 ? -6.574 0.2 -11.547 1 83.69 94 ASP A N 1
ATOM 687 C CA . ASP A 1 94 ? -7.977 0.604 -11.648 1 83.69 94 ASP A CA 1
ATOM 688 C C . ASP A 1 94 ? -8.906 -0.521 -11.203 1 83.69 94 ASP A C 1
ATOM 690 O O . ASP A 1 94 ? -10.047 -0.27 -10.797 1 83.69 94 ASP A O 1
ATOM 694 N N . GLU A 1 95 ? -8.383 -1.719 -11.195 1 84.44 95 GLU A N 1
ATOM 695 C CA . GLU A 1 95 ? -9.188 -2.887 -10.852 1 84.44 95 GLU A CA 1
ATOM 696 C C . GLU A 1 95 ? -9.156 -3.156 -9.352 1 84.44 95 GLU A C 1
ATOM 698 O O . GLU A 1 95 ? -9.82 -4.074 -8.867 1 84.44 95 GLU A O 1
ATOM 703 N N . GLY A 1 96 ? -8.414 -2.328 -8.617 1 86.5 96 GLY A N 1
ATOM 704 C CA . GLY A 1 96 ? -8.453 -2.406 -7.164 1 86.5 96 GLY A CA 1
ATOM 705 C C . GLY A 1 96 ? -7.484 -3.426 -6.594 1 86.5 96 GLY A C 1
ATOM 706 O O . GLY A 1 96 ? -7.805 -4.129 -5.633 1 86.5 96 GLY A O 1
ATOM 707 N N . ALA A 1 97 ? -6.34 -3.49 -7.211 1 90.81 97 ALA A N 1
ATOM 708 C CA . ALA A 1 97 ? -5.336 -4.441 -6.742 1 90.81 97 ALA A CA 1
ATOM 709 C C . ALA A 1 97 ? -4.996 -4.199 -5.273 1 90.81 97 ALA A C 1
ATOM 711 O O . ALA A 1 97 ? -4.715 -5.141 -4.531 1 90.81 97 ALA A O 1
ATOM 712 N N . GLU A 1 98 ? -5.031 -2.971 -4.805 1 89.5 98 GLU A N 1
ATOM 713 C CA . GLU A 1 98 ? -4.719 -2.654 -3.414 1 89.5 98 GLU A CA 1
ATOM 714 C C . GLU A 1 98 ? -5.734 -3.277 -2.463 1 89.5 98 GLU A C 1
ATOM 716 O O . GLU A 1 98 ? -5.363 -3.99 -1.528 1 89.5 98 GLU A O 1
ATOM 721 N N . GLN A 1 99 ? -6.957 -3.111 -2.73 1 85.19 99 GLN A N 1
ATOM 722 C CA . GLN A 1 99 ? -8.016 -3.65 -1.881 1 85.19 99 GLN A CA 1
ATOM 723 C C . GLN A 1 99 ? -8.031 -5.176 -1.924 1 85.19 99 GLN A C 1
ATOM 725 O O . GLN A 1 99 ? -8.148 -5.828 -0.885 1 85.19 99 GLN A O 1
ATOM 730 N N . VAL A 1 100 ? -7.891 -5.691 -3.121 1 90.88 100 VAL A N 1
ATOM 731 C CA . VAL A 1 100 ? -7.93 -7.137 -3.32 1 90.88 100 VAL A CA 1
ATOM 732 C C . VAL A 1 100 ? -6.77 -7.793 -2.576 1 90.88 100 VAL A C 1
ATOM 734 O O . VAL A 1 100 ? -6.902 -8.906 -2.07 1 90.88 100 VAL A O 1
ATOM 737 N N . SER A 1 101 ? -5.684 -7.09 -2.438 1 92.69 101 SER A N 1
ATOM 738 C CA . SER A 1 101 ? -4.508 -7.652 -1.781 1 92.69 101 SER A CA 1
ATOM 739 C C . SER A 1 101 ? -4.605 -7.52 -0.265 1 92.69 101 SER A C 1
ATOM 741 O O . SER A 1 101 ? -3.934 -8.242 0.472 1 92.69 101 SER A O 1
ATOM 743 N N . LEU A 1 102 ? -5.426 -6.625 0.231 1 88.12 102 LEU A N 1
ATOM 744 C CA . LEU A 1 102 ? -5.336 -6.27 1.643 1 88.12 102 LEU A CA 1
ATOM 745 C C . LEU A 1 102 ? -6.527 -6.824 2.418 1 88.12 102 LEU A C 1
ATOM 747 O O . LEU A 1 102 ? -6.438 -7.055 3.625 1 88.12 102 LEU A O 1
ATOM 751 N N . PHE A 1 103 ? -7.551 -7.141 1.85 1 84.25 103 PHE A N 1
ATOM 752 C CA . PHE A 1 103 ? -8.773 -7.402 2.6 1 84.25 103 PHE A CA 1
ATOM 753 C C . PHE A 1 103 ? -8.922 -8.891 2.893 1 84.25 103 PHE A C 1
ATOM 755 O O . PHE A 1 103 ? -9.297 -9.273 4 1 84.25 103 PHE A O 1
ATOM 762 N N . PRO A 1 104 ? -8.727 -9.742 1.882 1 90 104 PRO A N 1
ATOM 763 C CA . PRO A 1 104 ? -8.93 -11.164 2.152 1 90 104 PRO A CA 1
ATOM 764 C C . PRO A 1 104 ? -7.914 -11.727 3.145 1 90 104 PRO A C 1
ATOM 766 O O . PRO A 1 104 ? -6.828 -11.164 3.305 1 90 104 PRO A O 1
ATOM 769 N N . ASP A 1 105 ? -8.219 -12.836 3.715 1 91.44 105 ASP A N 1
ATOM 770 C CA . ASP A 1 105 ? -7.367 -13.484 4.703 1 91.44 105 ASP A CA 1
ATOM 771 C C . ASP A 1 105 ? -6.062 -13.961 4.07 1 91.44 105 ASP A C 1
ATOM 773 O O . ASP A 1 105 ? -5.008 -13.93 4.715 1 91.44 105 ASP A O 1
ATOM 777 N N . LEU A 1 106 ? -6.188 -14.414 2.9 1 95.94 106 LEU A N 1
ATOM 778 C CA . LEU A 1 106 ? -5.035 -14.906 2.152 1 95.94 106 LEU A CA 1
ATOM 779 C C . LEU A 1 106 ? -4.801 -14.07 0.902 1 95.94 106 LEU A C 1
ATOM 781 O O . LEU A 1 106 ? -5.695 -13.93 0.067 1 95.94 106 LEU A O 1
ATOM 785 N N . HIS A 1 107 ? -3.639 -13.516 0.854 1 96.81 107 HIS A N 1
ATOM 786 C CA . HIS A 1 107 ? -3.227 -12.844 -0.373 1 96.81 107 HIS A CA 1
ATOM 787 C C . HIS A 1 107 ? -2.242 -13.703 -1.165 1 96.81 107 HIS A C 1
ATOM 789 O O . HIS A 1 107 ? -1.224 -14.141 -0.627 1 96.81 107 HIS A O 1
ATOM 795 N N . VAL A 1 108 ? -2.551 -13.922 -2.41 1 98.44 108 VAL A N 1
ATOM 796 C CA . VAL A 1 108 ? -1.655 -14.594 -3.346 1 98.44 108 VAL A CA 1
ATOM 797 C C . VAL A 1 108 ? -1.092 -13.578 -4.34 1 98.44 108 VAL A C 1
ATOM 799 O O . VAL A 1 108 ? -1.831 -13.031 -5.16 1 98.44 108 VAL A O 1
ATOM 802 N N . ALA A 1 109 ? 0.158 -13.367 -4.242 1 98.5 109 ALA A N 1
ATOM 803 C CA . ALA A 1 109 ? 0.844 -12.477 -5.176 1 98.5 109 ALA A CA 1
ATOM 804 C C . ALA A 1 109 ? 1.52 -13.273 -6.293 1 98.5 109 ALA A C 1
ATOM 806 O O . ALA A 1 109 ? 2.342 -14.148 -6.027 1 98.5 109 ALA A O 1
ATOM 807 N N . VAL A 1 110 ? 1.198 -12.922 -7.527 1 98.56 110 VAL A N 1
ATOM 808 C CA . VAL A 1 110 ? 1.803 -13.57 -8.688 1 98.56 110 VAL A CA 1
ATOM 809 C C . VAL A 1 110 ? 2.879 -12.672 -9.281 1 98.56 110 VAL A C 1
ATOM 811 O O . VAL A 1 110 ? 2.623 -11.5 -9.578 1 98.56 110 VAL A O 1
ATOM 814 N N . VAL A 1 111 ? 4.059 -13.211 -9.461 1 97.88 111 VAL A N 1
ATOM 815 C CA . VAL A 1 111 ? 5.164 -12.438 -10.016 1 97.88 111 VAL A CA 1
ATOM 816 C C . VAL A 1 111 ? 5.941 -13.297 -11.016 1 97.88 111 VAL A C 1
ATOM 818 O O . VAL A 1 111 ? 6.035 -14.516 -10.852 1 97.88 111 VAL A O 1
ATOM 821 N N . ARG A 1 112 ? 6.473 -12.68 -12.039 1 96.94 112 ARG A N 1
ATOM 822 C CA . ARG A 1 112 ? 7.324 -13.406 -12.977 1 96.94 112 ARG A CA 1
ATOM 823 C C . ARG A 1 112 ? 8.703 -13.656 -12.375 1 96.94 112 ARG A C 1
ATOM 825 O O . ARG A 1 112 ? 9.258 -12.789 -11.703 1 96.94 112 ARG A O 1
ATOM 832 N N . LEU A 1 113 ? 9.25 -14.742 -12.773 1 96.19 113 LEU A N 1
ATOM 833 C CA . LEU A 1 113 ? 10.617 -15.062 -12.367 1 96.19 113 LEU A CA 1
ATOM 834 C C . LEU A 1 113 ? 11.586 -13.977 -12.836 1 96.19 113 LEU A C 1
ATOM 836 O O . LEU A 1 113 ? 12.477 -13.57 -12.086 1 96.19 113 LEU A O 1
ATOM 840 N N . ALA A 1 114 ? 11.398 -13.445 -14.008 1 93.69 114 ALA A N 1
ATOM 841 C CA . ALA A 1 114 ? 12.281 -12.461 -14.617 1 93.69 114 ALA A CA 1
ATOM 842 C C . ALA A 1 114 ? 12.18 -11.117 -13.906 1 93.69 114 ALA A C 1
ATOM 844 O O . ALA A 1 114 ? 13.023 -10.234 -14.102 1 93.69 114 ALA A O 1
ATOM 845 N N . ASP A 1 115 ? 11.195 -10.969 -13.086 1 95.06 115 ASP A N 1
ATOM 846 C CA . ASP A 1 115 ? 10.977 -9.68 -12.43 1 95.06 115 ASP A CA 1
ATOM 847 C C . ASP A 1 115 ? 11.43 -9.727 -10.969 1 95.06 115 ASP A C 1
ATOM 849 O O . ASP A 1 115 ? 11.109 -8.828 -10.188 1 95.06 115 ASP A O 1
ATOM 853 N N . ILE A 1 116 ? 12.133 -10.758 -10.609 1 96.44 116 ILE A N 1
ATOM 854 C CA . ILE A 1 116 ? 12.805 -10.766 -9.312 1 96.44 116 ILE A CA 1
ATOM 855 C C . ILE A 1 116 ? 14.109 -9.984 -9.398 1 96.44 116 ILE A C 1
ATOM 857 O O . ILE A 1 116 ? 15.031 -10.375 -10.109 1 96.44 116 ILE A O 1
ATOM 861 N N . VAL A 1 117 ? 14.164 -8.867 -8.68 1 94.88 117 VAL A N 1
ATOM 862 C CA . VAL A 1 117 ? 15.344 -8.008 -8.68 1 94.88 117 VAL A CA 1
ATOM 863 C C . VAL A 1 117 ? 16.156 -8.242 -7.41 1 94.88 117 VAL A C 1
ATOM 865 O O . VAL A 1 117 ? 15.617 -8.672 -6.387 1 94.88 117 VAL A O 1
ATOM 868 N N . P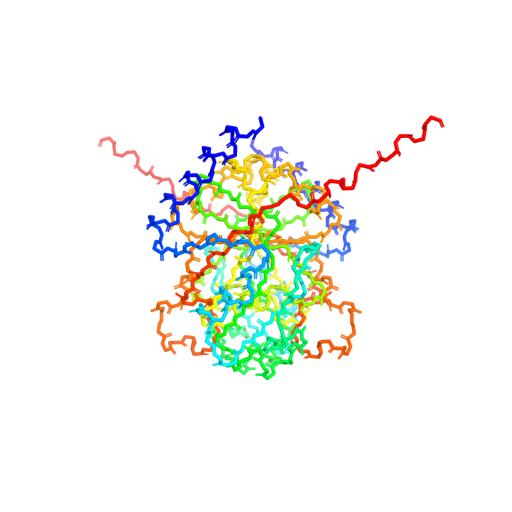RO A 1 118 ? 17.375 -7.965 -7.445 1 93.5 118 PRO A N 1
ATOM 869 C CA . PRO A 1 118 ? 18.25 -8.367 -6.332 1 93.5 118 PRO A CA 1
ATOM 870 C C . PRO A 1 118 ? 18.031 -7.52 -5.082 1 93.5 118 PRO A C 1
ATOM 872 O O . PRO A 1 118 ? 18.172 -8.016 -3.961 1 93.5 118 PRO A O 1
ATOM 875 N N . ASN A 1 119 ? 17.719 -6.152 -5.316 1 88.94 119 ASN A N 1
ATOM 876 C CA . ASN A 1 119 ? 17.688 -5.27 -4.156 1 88.94 119 ASN A CA 1
ATOM 877 C C . ASN A 1 119 ? 16.75 -4.098 -4.367 1 88.94 119 ASN A C 1
ATOM 879 O O . ASN A 1 119 ? 16.203 -3.922 -5.457 1 88.94 119 ASN A O 1
ATOM 883 N N . MET A 1 120 ? 16.625 -3.373 -3.301 1 85.56 120 MET A N 1
ATOM 884 C CA . MET A 1 120 ? 15.648 -2.287 -3.283 1 85.56 120 MET A CA 1
ATOM 885 C C . MET A 1 120 ? 16.047 -1.181 -4.254 1 85.56 120 MET A C 1
ATOM 887 O O . MET A 1 120 ? 15.188 -0.548 -4.867 1 85.56 120 MET A O 1
ATOM 891 N N . GLN A 1 121 ? 17.344 -0.904 -4.414 1 83.69 121 GLN A N 1
ATOM 892 C CA . GLN A 1 121 ? 17.797 0.127 -5.34 1 83.69 121 GLN A CA 1
ATOM 893 C C . GLN A 1 121 ? 17.312 -0.16 -6.758 1 83.69 121 GLN A C 1
ATOM 895 O O . GLN A 1 121 ? 16.797 0.73 -7.438 1 83.69 121 GLN A O 1
ATOM 900 N N . THR A 1 122 ? 17.5 -1.394 -7.195 1 87.69 122 THR A N 1
ATOM 901 C CA . THR A 1 122 ? 17.016 -1.793 -8.516 1 87.69 122 THR A CA 1
ATOM 902 C C . THR A 1 122 ? 15.508 -1.642 -8.617 1 87.69 122 THR A C 1
ATOM 904 O O . THR A 1 122 ? 14.992 -1.19 -9.641 1 87.69 122 THR A O 1
ATOM 907 N N . ALA A 1 123 ? 14.805 -2.014 -7.594 1 88.12 123 ALA A N 1
ATOM 908 C CA . ALA A 1 123 ? 13.344 -1.917 -7.57 1 88.12 123 ALA A CA 1
ATOM 909 C C . ALA A 1 123 ? 12.891 -0.472 -7.75 1 88.12 123 ALA A C 1
ATOM 911 O O . ALA A 1 123 ? 11.945 -0.2 -8.492 1 88.12 123 ALA A O 1
ATOM 912 N N . ILE A 1 124 ? 13.531 0.413 -7.195 1 82.62 124 ILE A N 1
ATOM 913 C CA . ILE A 1 124 ? 13.148 1.821 -7.238 1 82.62 124 ILE A CA 1
ATOM 914 C C . ILE A 1 124 ? 13.383 2.373 -8.648 1 82.62 124 ILE A C 1
ATOM 916 O O . ILE A 1 124 ? 12.578 3.17 -9.141 1 82.62 124 ILE A O 1
ATOM 920 N N . ASP A 1 125 ? 14.508 2.01 -9.18 1 84.31 125 ASP A N 1
ATOM 921 C CA . ASP A 1 125 ? 14.773 2.439 -10.555 1 84.31 125 ASP A CA 1
ATOM 922 C C . ASP A 1 125 ? 13.641 2.021 -11.484 1 84.31 125 ASP A C 1
ATOM 924 O O . ASP A 1 125 ? 13.273 2.764 -12.398 1 84.31 125 ASP A O 1
ATOM 928 N N . ARG A 1 126 ? 13.094 0.918 -11.172 1 87.06 126 ARG A N 1
ATOM 929 C CA . ARG A 1 126 ? 12.016 0.409 -12.016 1 87.06 126 ARG A CA 1
ATOM 930 C C . ARG A 1 126 ? 10.68 1.057 -11.648 1 87.06 126 ARG A C 1
ATOM 932 O O . ARG A 1 126 ? 9.828 1.266 -12.508 1 87.06 126 ARG A O 1
ATOM 939 N N . LEU A 1 127 ? 10.547 1.388 -10.352 1 87.06 127 LEU A N 1
ATOM 940 C CA . LEU A 1 127 ? 9.289 1.952 -9.867 1 87.06 127 LEU A CA 1
ATOM 941 C C . LEU A 1 127 ? 9.219 3.447 -10.156 1 87.06 127 LEU A C 1
ATOM 943 O O . LEU A 1 127 ? 8.125 4.012 -10.281 1 87.06 127 LEU A O 1
ATOM 947 N N . GLY A 1 128 ? 10.328 4.082 -10.305 1 83.5 128 GLY A N 1
ATOM 948 C CA . GLY A 1 128 ? 10.453 5.523 -10.445 1 83.5 128 GLY A CA 1
ATOM 949 C C . GLY A 1 128 ? 9.523 6.105 -11.492 1 83.5 128 GLY A C 1
ATOM 950 O O . GLY A 1 128 ? 8.719 6.988 -11.188 1 83.5 128 GLY A O 1
ATOM 951 N N . PRO A 1 129 ? 9.594 5.582 -12.711 1 85.25 129 PRO A N 1
ATOM 952 C CA . PRO A 1 129 ? 8.727 6.117 -13.758 1 85.25 129 PRO A CA 1
ATOM 953 C C . PRO A 1 129 ? 7.242 6.02 -13.406 1 85.25 129 PRO A C 1
ATOM 955 O O . PRO A 1 129 ? 6.473 6.941 -13.688 1 85.25 129 PRO A O 1
ATOM 958 N N . HIS A 1 130 ? 6.863 4.953 -12.781 1 86 130 HIS A N 1
ATOM 959 C CA . HIS A 1 130 ? 5.477 4.762 -12.375 1 86 130 HIS A CA 1
ATOM 960 C C . HIS A 1 130 ? 5.059 5.809 -11.344 1 86 130 HIS A C 1
ATOM 962 O O . HIS A 1 130 ? 3.969 6.375 -11.43 1 86 130 HIS A O 1
ATOM 968 N N . LEU A 1 131 ? 5.91 6.117 -10.43 1 84.88 131 LEU A N 1
ATOM 969 C CA . LEU A 1 131 ? 5.621 7.086 -9.383 1 84.88 131 LEU A CA 1
ATOM 970 C C . LEU A 1 131 ? 5.594 8.5 -9.945 1 84.88 131 LEU A C 1
ATOM 972 O O . LEU A 1 131 ? 4.746 9.312 -9.562 1 84.88 131 LEU A O 1
ATOM 976 N N . ARG A 1 132 ? 6.438 8.781 -10.906 1 82.94 132 ARG A N 1
ATOM 977 C CA . ARG A 1 132 ? 6.492 10.109 -11.523 1 82.94 132 ARG A CA 1
ATOM 978 C C . ARG A 1 132 ? 5.211 10.406 -12.289 1 82.94 132 ARG A C 1
ATOM 980 O O . ARG A 1 132 ? 4.809 11.562 -12.406 1 82.94 132 ARG A O 1
ATOM 987 N N . ASP A 1 133 ? 4.598 9.305 -12.742 1 85.31 133 ASP A N 1
ATOM 988 C CA . ASP A 1 133 ? 3.355 9.469 -13.484 1 85.31 133 ASP A CA 1
ATOM 989 C C . ASP A 1 133 ? 2.15 9.5 -12.547 1 85.31 133 ASP A C 1
ATOM 991 O O . ASP A 1 133 ? 1.004 9.461 -13 1 85.31 133 ASP A O 1
ATOM 995 N N . GLY A 1 134 ? 2.418 9.484 -11.25 1 85.62 134 GLY A N 1
ATOM 996 C CA . GLY A 1 134 ? 1.348 9.625 -10.273 1 85.62 134 GLY A CA 1
ATOM 997 C C . GLY A 1 134 ? 0.854 8.297 -9.734 1 85.62 134 GLY A C 1
ATOM 998 O O . GLY A 1 134 ? -0.117 8.25 -8.977 1 85.62 134 GLY A O 1
ATOM 999 N N . GLY A 1 135 ? 1.54 7.223 -10.18 1 88.62 135 GLY A N 1
ATOM 1000 C CA . GLY A 1 135 ? 1.135 5.906 -9.711 1 88.62 135 GLY A CA 1
ATOM 1001 C C . GLY A 1 135 ? 1.565 5.621 -8.289 1 88.62 135 GLY A C 1
ATOM 1002 O O . GLY A 1 135 ? 2.473 6.27 -7.762 1 88.62 135 GLY A O 1
ATOM 1003 N N . SER A 1 136 ? 0.929 4.684 -7.652 1 92.06 136 SER A N 1
ATOM 1004 C CA . SER A 1 136 ? 1.242 4.219 -6.305 1 92.06 136 SER A CA 1
ATOM 1005 C C . SER A 1 136 ? 1.529 2.719 -6.289 1 92.06 136 SER A C 1
ATOM 1007 O O . SER A 1 136 ? 1.197 2.008 -7.242 1 92.06 136 SER A O 1
ATOM 1009 N N . ALA A 1 137 ? 2.182 2.35 -5.246 1 92.69 137 ALA A N 1
ATOM 1010 C CA . ALA A 1 137 ? 2.492 0.929 -5.109 1 92.69 137 ALA A CA 1
ATOM 1011 C C . ALA A 1 137 ? 2.613 0.532 -3.641 1 92.69 137 ALA A C 1
ATOM 1013 O O . ALA A 1 137 ? 2.906 1.371 -2.787 1 92.69 137 ALA A O 1
ATOM 1014 N N . ILE A 1 138 ? 2.344 -0.673 -3.385 1 93.44 138 ILE A N 1
ATOM 1015 C CA . ILE A 1 138 ? 2.578 -1.284 -2.08 1 93.44 138 ILE A CA 1
ATOM 1016 C C . ILE A 1 138 ? 3.844 -2.135 -2.129 1 93.44 138 ILE A C 1
ATOM 1018 O O . ILE A 1 138 ? 4.031 -2.93 -3.053 1 93.44 138 ILE A O 1
ATOM 1022 N N . VAL A 1 139 ? 4.723 -1.867 -1.27 1 93.12 139 VAL A N 1
ATOM 1023 C CA . VAL A 1 139 ? 5.805 -2.809 -1.003 1 93.12 139 VAL A CA 1
ATOM 1024 C C . VAL A 1 139 ? 5.418 -3.73 0.15 1 93.12 139 VAL A C 1
ATOM 1026 O O . VAL A 1 139 ? 5.441 -3.324 1.313 1 93.12 139 VAL A O 1
ATOM 1029 N N . ALA A 1 140 ? 5.039 -4.891 -0.193 1 93.69 140 ALA A N 1
ATOM 1030 C CA . ALA A 1 140 ? 4.492 -5.84 0.773 1 93.69 140 ALA A CA 1
ATOM 1031 C C . ALA A 1 140 ? 5.543 -6.863 1.189 1 93.69 140 ALA A C 1
ATOM 1033 O O . ALA A 1 140 ? 6.156 -7.516 0.34 1 93.69 140 ALA A O 1
ATOM 1034 N N . THR A 1 141 ? 5.75 -6.922 2.486 1 90.12 141 THR A N 1
ATOM 1035 C CA . THR A 1 141 ? 6.695 -7.875 3.055 1 90.12 141 THR A CA 1
ATOM 1036 C C . THR A 1 141 ? 6.02 -8.742 4.109 1 90.12 141 THR A C 1
ATOM 1038 O O . THR A 1 141 ? 5.516 -8.234 5.113 1 90.12 141 THR A O 1
ATOM 1041 N N . GLY A 1 142 ? 5.805 -10.023 3.801 1 85.25 142 GLY A N 1
ATOM 1042 C CA . GLY A 1 142 ? 5.215 -10.938 4.766 1 85.25 142 GLY A CA 1
ATOM 1043 C C . GLY A 1 142 ? 3.748 -10.648 5.035 1 85.25 142 GLY A C 1
ATOM 1044 O O . GLY A 1 142 ? 3.104 -9.922 4.277 1 85.25 142 GLY A O 1
ATOM 1045 N N . PRO A 1 143 ? 3.229 -11.352 6.02 1 83.31 143 PRO A N 1
ATOM 1046 C CA . PRO A 1 143 ? 1.84 -11.117 6.426 1 83.31 143 PRO A CA 1
ATOM 1047 C C . PRO A 1 143 ? 1.649 -9.781 7.145 1 83.31 143 PRO A C 1
ATOM 1049 O O . PRO A 1 143 ? 2.629 -9.156 7.551 1 83.31 143 PRO A O 1
ATOM 1052 N N . SER A 1 144 ? 0.445 -9.289 7.047 1 75.25 144 SER A N 1
ATOM 1053 C CA . SER A 1 144 ? 0.156 -7.996 7.652 1 75.25 144 SER A CA 1
ATOM 1054 C C . SER A 1 144 ? 0.243 -8.07 9.172 1 75.25 144 SER A C 1
ATOM 1056 O O . SER A 1 144 ? -0.133 -9.078 9.773 1 75.25 144 SER A O 1
ATOM 1058 N N . ALA A 1 145 ? 0.733 -7.023 9.75 1 62.12 145 ALA A N 1
ATOM 1059 C CA . ALA A 1 145 ? 0.884 -6.906 11.203 1 62.12 145 ALA A CA 1
ATOM 1060 C C . ALA A 1 145 ? -0.467 -7.012 11.906 1 62.12 145 ALA A C 1
ATOM 1062 O O . ALA A 1 145 ? -0.565 -7.578 12.992 1 62.12 145 ALA A O 1
ATOM 1063 N N . THR A 1 146 ? -1.529 -6.406 11.289 1 55.12 146 THR A N 1
ATOM 1064 C CA . THR A 1 146 ? -2.836 -6.363 11.938 1 55.12 146 THR A CA 1
ATOM 1065 C C . THR A 1 146 ? -3.463 -7.75 11.984 1 55.12 146 THR A C 1
ATOM 1067 O O . THR A 1 146 ? -4.484 -7.957 12.648 1 55.12 146 THR A O 1
ATOM 1070 N N . ALA A 1 147 ? -2.896 -8.695 11.219 1 53.81 147 ALA A N 1
ATOM 1071 C CA . ALA A 1 147 ? -3.467 -10.039 11.148 1 53.81 147 ALA A CA 1
ATOM 1072 C C . ALA A 1 147 ? -3.471 -10.711 12.523 1 53.81 147 ALA A C 1
ATOM 1074 O O . ALA A 1 147 ? -4.344 -11.531 12.812 1 53.81 147 ALA A O 1
ATOM 1075 N N . ASP A 1 148 ? -2.457 -10.359 13.359 1 52.47 148 ASP A N 1
ATOM 1076 C CA . ASP A 1 148 ? -2.307 -11.047 14.641 1 52.47 148 ASP A CA 1
ATOM 1077 C C . ASP A 1 148 ? -3.195 -10.406 15.703 1 52.47 148 ASP A C 1
ATOM 1079 O O . ASP A 1 148 ? -3.299 -10.922 16.828 1 52.47 148 ASP A O 1
ATOM 1083 N N . MET A 1 149 ? -3.465 -9.195 15.477 1 48.81 149 MET A N 1
ATOM 1084 C CA . MET A 1 149 ? -4.043 -8.477 16.609 1 48.81 149 MET A CA 1
ATOM 1085 C C . MET A 1 149 ? -5.488 -8.898 16.844 1 48.81 149 MET A C 1
ATOM 1087 O O . MET A 1 149 ? -6.137 -8.422 17.781 1 48.81 149 MET A O 1
ATOM 1091 N N . GLY A 1 150 ? -5.871 -10.086 16.562 1 42.16 150 GLY A N 1
ATOM 1092 C CA . GLY A 1 150 ? -7.16 -10.664 16.906 1 42.16 150 GLY A CA 1
ATOM 1093 C C . GLY A 1 150 ? -8.336 -9.805 16.469 1 42.16 150 GLY A C 1
ATOM 1094 O O . GLY A 1 150 ? -8.211 -9.008 15.531 1 42.16 150 GLY A O 1
ATOM 1095 N N . ALA A 1 151 ? -9.516 -9.797 17.438 1 40.72 151 ALA A N 1
ATOM 1096 C CA . ALA A 1 151 ? -10.898 -9.336 17.484 1 40.72 151 ALA A CA 1
ATOM 1097 C C . ALA A 1 151 ? -10.969 -7.812 17.469 1 40.72 151 ALA A C 1
ATOM 1099 O O . ALA A 1 151 ? -12.047 -7.234 17.328 1 40.72 151 ALA A O 1
ATOM 1100 N N . LEU A 1 152 ? -9.953 -7.227 17.906 1 37.88 152 LEU A N 1
ATOM 1101 C CA . LEU A 1 152 ? -10.258 -5.836 18.219 1 37.88 152 LEU A CA 1
ATOM 1102 C C . LEU A 1 152 ? -10.617 -5.059 16.969 1 37.88 152 LEU A C 1
ATOM 1104 O O . LEU A 1 152 ? -11.461 -4.16 17 1 37.88 152 LEU A O 1
ATOM 1108 N N . VAL A 1 153 ? -9.688 -4.922 15.898 1 44.41 153 VAL A N 1
ATOM 1109 C CA . VAL A 1 153 ? -10.219 -4.285 14.695 1 44.41 153 VAL A CA 1
ATOM 1110 C C . VAL A 1 153 ? -11.047 -5.289 13.898 1 44.41 153 VAL A C 1
ATOM 1112 O O . VAL A 1 153 ? -10.5 -6.219 13.305 1 44.41 153 VAL A O 1
ATOM 1115 N N . GLN A 1 154 ? -11.922 -5.816 14.461 1 44.28 154 GLN A N 1
ATOM 1116 C CA . GLN A 1 154 ? -12.859 -6.68 13.758 1 44.28 154 GLN A CA 1
ATOM 1117 C C . GLN A 1 154 ? -13.125 -6.168 12.344 1 44.28 154 GLN A C 1
ATOM 1119 O O . GLN A 1 154 ? -13.633 -5.059 12.164 1 44.28 154 GLN A O 1
ATOM 1124 N N . GLY A 1 155 ? -12.43 -6.738 11.336 1 53.25 155 GLY A N 1
ATOM 1125 C CA . GLY A 1 155 ? -12.867 -6.602 9.953 1 53.25 155 GLY A CA 1
ATOM 1126 C C . GLY A 1 155 ? -11.852 -5.887 9.078 1 53.25 155 GLY A C 1
ATOM 1127 O O . GLY A 1 155 ? -11.805 -6.109 7.871 1 53.25 155 GLY A O 1
ATOM 1128 N N . ALA A 1 156 ? -11.078 -4.824 9.734 1 59.69 156 ALA A N 1
ATOM 1129 C CA . ALA A 1 156 ? -10.164 -4.141 8.828 1 59.69 156 ALA A CA 1
ATOM 1130 C C . ALA A 1 156 ? -8.727 -4.605 9.039 1 59.69 156 ALA A C 1
ATOM 1132 O O . ALA A 1 156 ? -8.031 -4.098 9.914 1 59.69 156 ALA A O 1
ATOM 1133 N N . HIS A 1 157 ? -8.398 -5.781 8.812 1 71.5 157 HIS A N 1
ATOM 1134 C CA . HIS A 1 157 ? -7.027 -6.27 8.906 1 71.5 157 HIS A CA 1
ATOM 1135 C C . HIS A 1 157 ? -6.453 -6.582 7.531 1 71.5 157 HIS A C 1
ATOM 1137 O O . HIS A 1 157 ? -7.203 -6.723 6.559 1 71.5 157 HIS A O 1
ATOM 1143 N N . GLY A 1 158 ? -5.129 -6.461 7.398 1 82.19 158 GLY A N 1
ATOM 1144 C CA . GLY A 1 158 ? -4.496 -7.008 6.211 1 82.19 158 GLY A CA 1
ATOM 1145 C C . GLY A 1 158 ? -4.523 -8.523 6.164 1 82.19 158 GLY A C 1
ATOM 1146 O O . GLY A 1 158 ? -5.121 -9.164 7.031 1 82.19 158 GLY A O 1
ATOM 1147 N N . PRO A 1 159 ? -3.992 -9.031 5.172 1 89.81 159 PRO A N 1
ATOM 1148 C CA . PRO A 1 159 ? -4.012 -10.492 5.031 1 89.81 159 PRO A CA 1
ATOM 1149 C C . PRO A 1 159 ? -3.256 -11.203 6.156 1 89.81 159 PRO A C 1
ATOM 1151 O O . PRO A 1 159 ? -2.154 -10.781 6.523 1 89.81 159 PRO A O 1
ATOM 1154 N N . LYS A 1 160 ? -3.789 -12.219 6.672 1 88.56 160 LYS A N 1
ATOM 1155 C CA . LYS A 1 160 ? -3.168 -13.047 7.699 1 88.56 160 LYS A CA 1
ATOM 1156 C C . LYS A 1 160 ? -2.084 -13.945 7.105 1 88.56 160 LYS A C 1
ATOM 1158 O O . LYS A 1 160 ? -1.148 -14.336 7.805 1 88.56 160 LYS A O 1
ATOM 1163 N N . GLU A 1 161 ? -2.328 -14.305 5.898 1 93.81 161 GLU A N 1
ATOM 1164 C CA . GLU A 1 161 ? -1.401 -15.164 5.168 1 93.81 161 GLU A CA 1
ATOM 1165 C C . GLU A 1 161 ? -1.077 -14.578 3.795 1 93.81 161 GLU A C 1
ATOM 1167 O O . GLU A 1 161 ? -1.935 -13.969 3.158 1 93.81 161 GLU A O 1
ATOM 1172 N N . VAL A 1 162 ? 0.163 -14.844 3.432 1 96.12 162 VAL A N 1
ATOM 1173 C CA . VAL A 1 162 ? 0.6 -14.469 2.09 1 96.12 162 VAL A CA 1
ATOM 1174 C C . VAL A 1 162 ? 1.259 -15.672 1.411 1 96.12 162 VAL A C 1
ATOM 1176 O O . VAL A 1 162 ? 1.975 -16.438 2.057 1 96.12 162 VAL A O 1
ATOM 1179 N N . HIS A 1 163 ? 0.968 -15.859 0.174 1 98.31 163 HIS A N 1
ATOM 1180 C CA . HIS A 1 163 ? 1.607 -16.844 -0.689 1 98.31 163 HIS A CA 1
ATOM 1181 C C . HIS A 1 163 ? 2.096 -16.203 -1.986 1 98.31 163 HIS A C 1
ATOM 1183 O O . HIS A 1 163 ? 1.378 -15.422 -2.604 1 98.31 163 HIS A O 1
ATOM 1189 N N . VAL A 1 164 ? 3.311 -16.531 -2.32 1 98.56 164 VAL A N 1
ATOM 1190 C CA . VAL A 1 164 ? 3.84 -15.992 -3.57 1 98.56 164 VAL A CA 1
ATOM 1191 C C . VAL A 1 164 ? 3.895 -17.094 -4.625 1 98.56 164 VAL A C 1
ATOM 1193 O O . VAL A 1 164 ? 4.359 -18.203 -4.352 1 98.56 164 VAL A O 1
ATOM 1196 N N . VAL A 1 165 ? 3.359 -16.812 -5.781 1 98.62 165 VAL A N 1
ATOM 1197 C CA . VAL A 1 165 ? 3.49 -17.688 -6.941 1 98.62 165 VAL A CA 1
ATOM 1198 C C . VAL A 1 165 ? 4.434 -17.047 -7.961 1 98.62 165 VAL A C 1
ATOM 1200 O O . VAL A 1 165 ? 4.195 -15.938 -8.422 1 98.62 165 VAL A O 1
ATOM 1203 N N . VAL A 1 166 ? 5.5 -17.734 -8.273 1 98.06 166 VAL A N 1
ATOM 1204 C CA . VAL A 1 166 ? 6.473 -17.266 -9.25 1 98.06 166 VAL A CA 1
ATOM 1205 C C . VAL A 1 166 ? 6.23 -17.953 -10.594 1 98.06 166 VAL A C 1
ATOM 1207 O O . VAL A 1 166 ? 6.324 -19.172 -10.695 1 98.06 166 VAL A O 1
ATOM 1210 N N . LEU A 1 167 ? 5.867 -17.188 -11.547 1 97.38 167 LEU A N 1
ATOM 1211 C CA . LEU A 1 167 ? 5.598 -17.703 -12.891 1 97.38 167 LEU A CA 1
ATOM 1212 C C . LEU A 1 167 ? 6.895 -17.891 -13.664 1 97.38 167 LEU A C 1
ATOM 1214 O O . LEU A 1 167 ? 7.668 -16.953 -13.844 1 97.38 167 LEU A O 1
ATOM 1218 N N . ARG A 1 168 ? 7.004 -19.172 -14.047 1 93.06 168 ARG A N 1
ATOM 1219 C CA . ARG A 1 168 ? 8.156 -19.516 -14.883 1 93.06 168 ARG A CA 1
ATOM 1220 C C . ARG A 1 168 ? 7.824 -19.344 -16.359 1 93.06 168 ARG A C 1
ATOM 1222 O O . ARG A 1 168 ? 6.652 -19.297 -16.75 1 93.06 168 ARG A O 1
ATOM 1229 N N . GLY A 1 169 ? 8.883 -19.203 -17.25 1 76.38 169 GLY A N 1
ATOM 1230 C CA . GLY A 1 169 ? 8.719 -19.234 -18.703 1 76.38 169 GLY A CA 1
ATOM 1231 C C . GLY A 1 169 ? 8.719 -17.844 -19.328 1 76.38 169 GLY A C 1
ATOM 1232 O O . GLY A 1 169 ? 8.648 -16.844 -18.609 1 76.38 169 GLY A O 1
ATOM 1233 N N . THR A 1 170 ? 9.281 -17.703 -20.5 1 61.91 170 THR A N 1
ATOM 1234 C CA . THR A 1 170 ? 9.633 -16.469 -21.203 1 61.91 170 THR A CA 1
ATOM 1235 C C . THR A 1 170 ? 8.383 -15.805 -21.781 1 61.91 170 THR A C 1
ATOM 1237 O O . THR A 1 170 ? 7.488 -16.484 -22.297 1 61.91 170 THR A O 1
ATOM 1240 N N . GLU A 1 171 ? 7.789 -14.844 -21.141 1 57.84 171 GLU A N 1
ATOM 1241 C CA . GLU A 1 171 ? 6.945 -13.992 -21.969 1 57.84 171 GLU A CA 1
ATOM 1242 C C . GLU A 1 171 ? 7.676 -13.547 -23.219 1 57.84 171 GLU A C 1
ATOM 1244 O O . GLU A 1 171 ? 8.898 -13.398 -23.219 1 57.84 171 GLU A O 1
ATOM 1249 N N . SER A 1 172 ? 7.383 -14.031 -24.406 1 46.44 172 SER A N 1
ATOM 1250 C CA . SER A 1 172 ? 8.023 -13.523 -25.609 1 46.44 172 SER A CA 1
ATOM 1251 C C . SER A 1 172 ? 8.359 -12.039 -25.484 1 46.44 172 SER A C 1
ATOM 1253 O O . SER A 1 172 ? 7.535 -11.25 -25.016 1 46.44 172 SER A O 1
ATOM 1255 N N . GLU A 1 173 ? 9.578 -11.688 -25.047 1 45.53 173 GLU A N 1
ATOM 1256 C CA . GLU A 1 173 ? 9.969 -10.289 -25.234 1 45.53 173 GLU A CA 1
ATOM 1257 C C . GLU A 1 173 ? 9.367 -9.711 -26.516 1 45.53 173 GLU A C 1
ATOM 1259 O O . GLU A 1 173 ? 9.641 -10.203 -27.609 1 45.53 173 GLU A O 1
ATOM 1264 N N . THR A 1 174 ? 8.211 -9.461 -26.75 1 39.25 174 THR A N 1
ATOM 1265 C CA . THR A 1 174 ? 7.859 -8.695 -27.938 1 39.25 174 THR A CA 1
ATOM 1266 C C . THR A 1 174 ? 8.859 -7.57 -28.172 1 39.25 174 THR A C 1
ATOM 1268 O O . THR A 1 174 ? 9.016 -6.68 -27.328 1 39.25 174 THR A O 1
ATOM 1271 N N . ALA A 1 175 ? 10.062 -7.832 -28.906 1 35.62 175 ALA A N 1
ATOM 1272 C CA . ALA A 1 175 ? 11.078 -6.973 -29.5 1 35.62 175 ALA A CA 1
ATOM 1273 C C . ALA A 1 175 ? 10.461 -5.711 -30.094 1 35.62 175 ALA A C 1
ATOM 1275 O O . ALA A 1 175 ? 9.508 -5.785 -30.875 1 35.62 175 ALA A O 1
ATOM 1276 N N . GLY A 1 176 ? 10.477 -4.531 -29.438 1 34.44 176 GLY A N 1
ATOM 1277 C CA . GLY A 1 176 ? 10.43 -3.287 -30.203 1 34.44 176 GLY A CA 1
ATOM 1278 C C . GLY A 1 176 ? 11.156 -3.375 -31.531 1 34.44 176 GLY A C 1
ATOM 1279 O O . GLY A 1 176 ? 12.352 -3.672 -31.578 1 34.44 176 GLY A O 1
ATOM 1280 N N . GLU A 1 177 ? 10.594 -3.896 -32.656 1 32.38 177 GLU A N 1
ATOM 1281 C CA . GLU A 1 177 ? 11.047 -3.732 -34.031 1 32.38 177 GLU A CA 1
ATOM 1282 C C . GLU A 1 177 ? 11.68 -2.363 -34.25 1 32.38 177 GLU A C 1
ATOM 1284 O O . GLU A 1 177 ? 11.094 -1.337 -33.906 1 32.38 177 GLU A O 1
ATOM 1289 N N . THR A 1 178 ? 13.078 -2.293 -34.406 1 29.56 178 THR A N 1
ATOM 1290 C CA . THR A 1 178 ? 14.016 -1.381 -35.062 1 29.56 178 THR A CA 1
ATOM 1291 C C . THR A 1 178 ? 13.461 -0.891 -36.375 1 29.56 178 THR A C 1
ATOM 1293 O O . THR A 1 178 ? 13.227 -1.688 -37.281 1 29.56 178 THR A O 1
ATOM 1296 N N . ASP A 1 179 ? 12.547 -0.009 -36.438 1 28.44 179 ASP A N 1
ATOM 1297 C CA . ASP A 1 179 ? 12.469 0.692 -37.688 1 28.44 179 ASP A CA 1
ATOM 1298 C C . ASP A 1 179 ? 13.859 1.051 -38.219 1 28.44 179 ASP A C 1
ATOM 1300 O O . ASP A 1 179 ? 14.617 1.749 -37.562 1 28.44 179 ASP A O 1
ATOM 1304 N N . GLU A 1 180 ? 14.461 0.169 -39.094 1 22.48 180 GLU A N 1
ATOM 1305 C CA . GLU A 1 180 ? 15.242 0.726 -40.188 1 22.48 180 GLU A CA 1
ATOM 1306 C C . GLU A 1 180 ? 14.414 1.726 -41 1 22.48 180 GLU A C 1
ATOM 1308 O O . GLU A 1 180 ? 13.234 1.49 -41.281 1 22.48 180 GLU A O 1
ATOM 1313 N N . MET B 1 1 ? 21.438 21.359 7.262 1 41.53 1 MET B N 1
ATOM 1314 C CA . MET B 1 1 ? 20.281 20.5 7.547 1 41.53 1 MET B CA 1
ATOM 1315 C C . MET B 1 1 ? 18.984 21.203 7.191 1 41.53 1 MET B C 1
ATOM 1317 O O . MET B 1 1 ? 18.078 20.594 6.605 1 41.53 1 MET B O 1
ATOM 1321 N N . SER B 1 2 ? 18.953 22.562 7.488 1 49.31 2 SER B N 1
ATOM 1322 C CA . SER B 1 2 ? 17.781 23.438 7.375 1 49.31 2 SER B CA 1
ATOM 1323 C C . SER B 1 2 ? 17.516 23.812 5.922 1 49.31 2 SER B C 1
ATOM 1325 O O . SER B 1 2 ? 16.359 23.844 5.488 1 49.31 2 SER B O 1
ATOM 1327 N N . ILE B 1 3 ? 18.562 24.141 5.227 1 48.81 3 ILE B N 1
ATOM 1328 C CA . ILE B 1 3 ? 18.438 24.547 3.832 1 48.81 3 ILE B CA 1
ATOM 1329 C C . ILE B 1 3 ? 17.922 23.391 2.998 1 48.81 3 ILE B C 1
ATOM 1331 O O . ILE B 1 3 ? 17.047 23.562 2.15 1 48.81 3 ILE B O 1
ATOM 1335 N N . ASP B 1 4 ? 18.422 22.25 3.35 1 63.12 4 ASP B N 1
ATOM 1336 C CA . ASP B 1 4 ? 18.109 21.047 2.58 1 63.12 4 ASP B CA 1
ATOM 1337 C C . ASP B 1 4 ? 16.641 20.656 2.762 1 63.12 4 ASP B C 1
ATOM 1339 O O . ASP B 1 4 ? 15.953 20.328 1.792 1 63.12 4 ASP B O 1
ATOM 1343 N N . THR B 1 5 ? 16.172 21.125 3.943 1 69.62 5 THR B N 1
ATOM 1344 C CA . THR B 1 5 ? 14.758 20.812 4.191 1 69.62 5 THR B CA 1
ATOM 1345 C C . THR B 1 5 ? 13.852 21.797 3.447 1 69.62 5 THR B C 1
ATOM 1347 O O . THR B 1 5 ? 12.828 21.406 2.895 1 69.62 5 THR B O 1
ATOM 1350 N N . GLY B 1 6 ? 14.359 23 3.418 1 77.06 6 GLY B N 1
ATOM 1351 C CA . GLY B 1 6 ? 13.586 24.016 2.711 1 77.06 6 GLY B CA 1
ATOM 1352 C C . GLY B 1 6 ? 13.445 23.719 1.229 1 77.06 6 GLY B C 1
ATOM 1353 O O . GLY B 1 6 ? 12.344 23.797 0.68 1 77.06 6 GLY B O 1
ATOM 1354 N N . VAL B 1 7 ? 14.539 23.312 0.687 1 87.94 7 VAL B N 1
ATOM 1355 C CA . VAL B 1 7 ? 14.531 23.016 -0.742 1 87.94 7 VAL B CA 1
ATOM 1356 C C . VAL B 1 7 ? 13.68 21.781 -1.007 1 87.94 7 VAL B C 1
ATOM 1358 O O . VAL B 1 7 ? 12.891 21.75 -1.954 1 87.94 7 VAL B O 1
ATOM 1361 N N . ALA B 1 8 ? 13.797 20.859 -0.081 1 93.44 8 ALA B N 1
ATOM 1362 C CA . ALA B 1 8 ? 13.039 19.625 -0.257 1 93.44 8 ALA B CA 1
ATOM 1363 C C . ALA B 1 8 ? 11.539 19.891 -0.127 1 93.44 8 ALA B C 1
ATOM 1365 O O . ALA B 1 8 ? 10.742 19.344 -0.893 1 93.44 8 ALA B O 1
ATOM 1366 N N . SER B 1 9 ? 11.188 20.75 0.825 1 95.44 9 SER B N 1
ATOM 1367 C CA . SER B 1 9 ? 9.773 21.047 1.029 1 95.44 9 SER B CA 1
ATOM 1368 C C . SER B 1 9 ? 9.18 21.797 -0.157 1 95.44 9 SER B C 1
ATOM 1370 O O . SER B 1 9 ? 8.039 21.547 -0.549 1 95.44 9 SER B O 1
ATOM 1372 N N . GLU B 1 10 ? 9.969 22.656 -0.732 1 96.19 10 GLU B N 1
ATOM 1373 C CA . GLU B 1 10 ? 9.516 23.391 -1.911 1 96.19 10 GLU B CA 1
ATOM 1374 C C . GLU B 1 10 ? 9.312 22.453 -3.1 1 96.19 10 GLU B C 1
ATOM 1376 O O . GLU B 1 10 ? 8.32 22.562 -3.818 1 96.19 10 GLU B O 1
ATOM 1381 N N . ARG B 1 11 ? 10.227 21.609 -3.293 1 96.06 11 ARG B N 1
ATOM 1382 C CA . ARG B 1 11 ? 10.117 20.625 -4.367 1 96.06 11 ARG B CA 1
ATOM 1383 C C . ARG B 1 11 ? 8.922 19.703 -4.145 1 96.06 11 ARG B C 1
ATOM 1385 O O . ARG B 1 11 ? 8.227 19.344 -5.098 1 96.06 11 ARG B O 1
ATOM 1392 N N . PHE B 1 12 ? 8.758 19.406 -2.957 1 96.81 12 PHE B N 1
ATOM 1393 C CA . PHE B 1 12 ? 7.625 18.547 -2.609 1 96.81 12 PHE B CA 1
ATOM 1394 C C . PHE B 1 12 ? 6.309 19.234 -2.957 1 96.81 12 PHE B C 1
ATOM 1396 O O . PHE B 1 12 ? 5.441 18.641 -3.596 1 96.81 12 PHE B O 1
ATOM 1403 N N . GLU B 1 13 ? 6.234 20.453 -2.611 1 96.88 13 GLU B N 1
ATOM 1404 C CA . GLU B 1 13 ? 5.031 21.219 -2.9 1 96.88 13 GLU B CA 1
ATOM 1405 C C . GLU B 1 13 ? 4.793 21.328 -4.402 1 96.88 13 GLU B C 1
ATOM 1407 O O . GLU B 1 13 ? 3.656 21.203 -4.867 1 96.88 13 GLU B O 1
ATOM 1412 N N . ALA B 1 14 ? 5.812 21.562 -5.105 1 96.44 14 ALA B N 1
ATOM 1413 C CA . ALA B 1 14 ? 5.703 21.672 -6.559 1 96.44 14 ALA B CA 1
ATOM 1414 C C . ALA B 1 14 ? 5.234 20.359 -7.176 1 96.44 14 ALA B C 1
ATOM 1416 O O . ALA B 1 14 ? 4.391 20.359 -8.078 1 96.44 14 ALA B O 1
ATOM 1417 N N . ALA B 1 15 ? 5.816 19.266 -6.711 1 94.56 15 ALA B N 1
ATOM 1418 C CA . ALA B 1 15 ? 5.418 17.953 -7.211 1 94.56 15 ALA B CA 1
ATOM 1419 C C . ALA B 1 15 ? 3.949 17.672 -6.91 1 94.56 15 ALA B C 1
ATOM 1421 O O . ALA B 1 15 ? 3.223 17.141 -7.762 1 94.56 15 ALA B O 1
ATOM 1422 N N . LEU B 1 16 ? 3.496 18.031 -5.711 1 96.19 16 LEU B N 1
ATOM 1423 C CA . LEU B 1 16 ? 2.1 17.828 -5.336 1 96.19 16 LEU B CA 1
ATOM 1424 C C . LEU B 1 16 ? 1.181 18.672 -6.219 1 96.19 16 LEU B C 1
ATOM 1426 O O . LEU B 1 16 ? 0.109 18.203 -6.621 1 96.19 16 LEU B O 1
ATOM 1430 N N . ALA B 1 17 ? 1.61 19.891 -6.477 1 95.69 17 ALA B N 1
ATOM 1431 C CA . ALA B 1 17 ? 0.818 20.766 -7.336 1 95.69 17 ALA B CA 1
ATOM 1432 C C . ALA B 1 17 ? 0.63 20.141 -8.719 1 95.69 17 ALA B C 1
ATOM 1434 O O . ALA B 1 17 ? -0.464 20.203 -9.289 1 95.69 17 ALA B O 1
ATOM 1435 N N . ASP B 1 18 ? 1.697 19.578 -9.258 1 92.69 18 ASP B N 1
ATOM 1436 C CA . ASP B 1 18 ? 1.635 18.922 -10.562 1 92.69 18 ASP B CA 1
ATOM 1437 C C . ASP B 1 18 ? 0.634 17.766 -10.547 1 92.69 18 ASP B C 1
ATOM 1439 O O . ASP B 1 18 ? 0.057 17.422 -11.578 1 92.69 18 ASP B O 1
ATOM 1443 N N . LEU B 1 19 ? 0.364 17.188 -9.359 1 92.19 19 LEU B N 1
ATOM 1444 C CA . LEU B 1 19 ? -0.533 16.047 -9.203 1 92.19 19 LEU B CA 1
ATOM 1445 C C . LEU B 1 19 ? -1.918 16.516 -8.75 1 92.19 19 LEU B C 1
ATOM 1447 O O . LEU B 1 19 ? -2.797 15.68 -8.508 1 92.19 19 LEU B O 1
ATOM 1451 N N . ASP B 1 20 ? -2.051 17.812 -8.547 1 92.94 20 ASP B N 1
ATOM 1452 C CA . ASP B 1 20 ? -3.289 18.406 -8.055 1 92.94 20 ASP B CA 1
ATOM 1453 C C . ASP B 1 20 ? -3.631 17.875 -6.664 1 92.94 20 ASP B C 1
ATOM 1455 O O . ASP B 1 20 ? -4.789 17.562 -6.379 1 92.94 20 ASP B O 1
ATOM 1459 N N . VAL B 1 21 ? -2.6 17.688 -5.879 1 96.06 21 VAL B N 1
ATOM 1460 C CA . VAL B 1 21 ? -2.76 17.297 -4.484 1 96.06 21 VAL B CA 1
ATOM 1461 C C . VAL B 1 21 ? -2.486 18.5 -3.574 1 96.06 21 VAL B C 1
ATOM 1463 O O . VAL B 1 21 ? -1.36 19 -3.516 1 96.06 21 VAL B O 1
ATOM 1466 N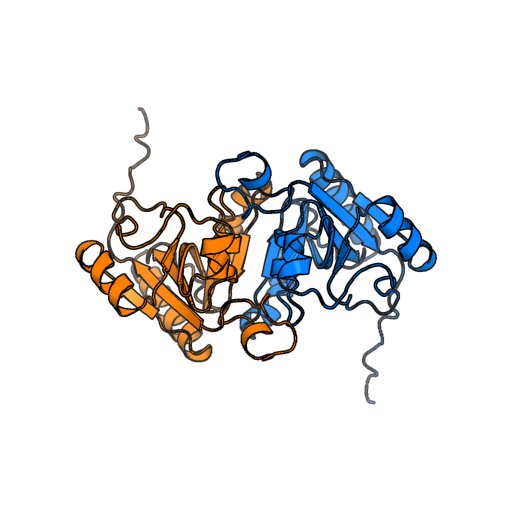 N . PRO B 1 22 ? -3.496 18.938 -2.861 1 98 22 PRO B N 1
ATOM 1467 C CA . PRO B 1 22 ? -3.268 20.062 -1.956 1 98 22 PRO B CA 1
ATOM 1468 C C . PRO B 1 22 ? -2.383 19.703 -0.767 1 98 22 PRO B C 1
ATOM 1470 O O . PRO B 1 22 ? -2.381 18.547 -0.325 1 98 22 PRO B O 1
ATOM 1473 N N . VAL B 1 23 ? -1.651 20.703 -0.319 1 98.38 23 VAL B N 1
ATOM 1474 C CA . VAL B 1 23 ? -0.806 20.562 0.862 1 98.38 23 VAL B CA 1
ATOM 1475 C C . VAL B 1 23 ? -1.037 21.734 1.811 1 98.38 23 VAL B C 1
ATOM 1477 O O . VAL B 1 23 ? -1.163 22.875 1.371 1 98.38 23 VAL B O 1
ATOM 1480 N N . THR B 1 24 ? -1.194 21.453 3.072 1 98.5 24 THR B N 1
ATOM 1481 C CA . THR B 1 24 ? -1.324 22.469 4.117 1 98.5 24 THR B CA 1
ATOM 1482 C C . THR B 1 24 ? -0.266 22.266 5.195 1 98.5 24 THR B C 1
ATOM 1484 O O . THR B 1 24 ? -0.068 21.156 5.68 1 98.5 24 THR B O 1
ATOM 1487 N N . TYR B 1 25 ? 0.403 23.266 5.535 1 97.38 25 TYR B N 1
ATOM 1488 C CA . TYR B 1 25 ? 1.34 23.25 6.652 1 97.38 25 TYR B CA 1
ATOM 1489 C C . TYR B 1 25 ? 0.653 23.672 7.945 1 97.38 25 TYR B C 1
ATOM 1491 O O . TYR B 1 25 ? -0.112 24.641 7.965 1 97.38 25 TYR B O 1
ATOM 1499 N N . ALA B 1 26 ? 0.904 22.906 8.992 1 97.44 26 ALA B N 1
ATOM 1500 C CA . ALA B 1 26 ? 0.24 23.188 10.258 1 97.44 26 ALA B CA 1
ATOM 1501 C C . ALA B 1 26 ? 1.228 23.125 11.422 1 97.44 26 ALA B C 1
ATOM 1503 O O . ALA B 1 26 ? 2.09 22.234 11.469 1 97.44 26 ALA B O 1
ATOM 1504 N N . GLU B 1 27 ? 1.048 24.062 12.336 1 96.62 27 GLU B N 1
ATOM 1505 C CA . GLU B 1 27 ? 1.657 23.938 13.656 1 96.62 27 GLU B CA 1
ATOM 1506 C C . GLU B 1 27 ? 0.845 23.016 14.555 1 96.62 27 GLU B C 1
ATOM 1508 O O . GLU B 1 27 ? -0.368 22.875 14.383 1 96.62 27 GLU B O 1
ATOM 1513 N N . PRO B 1 28 ? 1.567 22.438 15.523 1 96.56 28 PRO B N 1
ATOM 1514 C CA . PRO B 1 28 ? 0.826 21.562 16.438 1 96.56 28 PRO B CA 1
ATOM 1515 C C . PRO B 1 28 ? -0.378 22.266 17.078 1 96.56 28 PRO B C 1
ATOM 1517 O O . PRO B 1 28 ? -1.438 21.641 17.219 1 96.56 28 PRO B O 1
ATOM 1520 N N . THR B 1 29 ? -0.295 23.516 17.297 1 95.88 29 THR B N 1
ATOM 1521 C CA . THR B 1 29 ? -1.352 24.25 17.984 1 95.88 29 THR B CA 1
ATOM 1522 C C . THR B 1 29 ? -2.551 24.469 17.078 1 95.88 29 THR B C 1
ATOM 1524 O O . THR B 1 29 ? -3.67 24.672 17.547 1 95.88 29 THR B O 1
ATOM 1527 N N . ALA B 1 30 ? -2.328 24.422 15.82 1 96.69 30 ALA B N 1
ATOM 1528 C CA . ALA B 1 30 ? -3.395 24.672 14.852 1 96.69 30 ALA B CA 1
ATOM 1529 C C . ALA B 1 30 ? -3.848 23.359 14.203 1 96.69 30 ALA B C 1
ATOM 1531 O O . ALA B 1 30 ? -4.688 23.375 13.305 1 96.69 30 ALA B O 1
ATOM 1532 N N . PHE B 1 31 ? -3.348 22.234 14.672 1 97.81 31 PHE B N 1
ATOM 1533 C CA . PHE B 1 31 ? -3.504 20.953 14 1 97.81 31 PHE B CA 1
ATOM 1534 C C . PHE B 1 31 ? -4.973 20.562 13.922 1 97.81 31 PHE B C 1
ATOM 1536 O O . PHE B 1 31 ? -5.48 20.234 12.844 1 97.81 31 PHE B O 1
ATOM 1543 N N . ASP B 1 32 ? -5.711 20.594 15.023 1 97.94 32 ASP B N 1
ATOM 1544 C CA . ASP B 1 32 ? -7.117 20.219 15.062 1 97.94 32 ASP B CA 1
ATOM 1545 C C . ASP B 1 32 ? -7.949 21.062 14.102 1 97.94 32 ASP B C 1
ATOM 1547 O O . ASP B 1 32 ? -8.734 20.516 13.312 1 97.94 32 ASP B O 1
ATOM 1551 N N . ARG B 1 33 ? -7.727 22.344 14.133 1 98 33 ARG B N 1
ATOM 1552 C CA . ARG B 1 33 ? -8.469 23.234 13.266 1 98 33 ARG B CA 1
ATOM 1553 C C . ARG B 1 33 ? -8.156 22.969 11.797 1 98 33 ARG B C 1
ATOM 1555 O O . ARG B 1 33 ? -9.039 23.031 10.945 1 98 33 ARG B O 1
ATOM 1562 N N . THR B 1 34 ? -6.879 22.719 11.531 1 98.44 34 THR B N 1
ATOM 1563 C CA . THR B 1 34 ? -6.465 22.406 10.172 1 98.44 34 THR B CA 1
ATOM 1564 C C . THR B 1 34 ? -7.18 21.141 9.68 1 98.44 34 THR B C 1
ATOM 1566 O O . THR B 1 34 ? -7.754 21.141 8.586 1 98.44 34 THR B O 1
ATOM 1569 N N . LEU B 1 35 ? -7.203 20.031 10.469 1 98.62 35 LEU B N 1
ATOM 1570 C CA . LEU B 1 35 ? -7.871 18.797 10.078 1 98.62 35 LEU B CA 1
ATOM 1571 C C . LEU B 1 35 ? -9.367 19.031 9.867 1 98.62 35 LEU B C 1
ATOM 1573 O O . LEU B 1 35 ? -9.953 18.5 8.93 1 98.62 35 LEU B O 1
ATOM 1577 N N . ARG B 1 36 ? -9.953 19.828 10.742 1 98.19 36 ARG B N 1
ATOM 1578 C CA . ARG B 1 36 ? -11.383 20.094 10.648 1 98.19 36 ARG B CA 1
ATOM 1579 C C . ARG B 1 36 ? -11.727 20.797 9.344 1 98.19 36 ARG B C 1
ATOM 1581 O O . ARG B 1 36 ? -12.781 20.547 8.75 1 98.19 36 ARG B O 1
ATOM 1588 N N . SER B 1 37 ? -10.875 21.688 8.914 1 98.56 37 SER B N 1
ATOM 1589 C CA . SER B 1 37 ? -11.125 22.453 7.695 1 98.56 37 SER B CA 1
ATOM 1590 C C . SER B 1 37 ? -11.008 21.562 6.457 1 98.56 37 SER B C 1
ATOM 1592 O O . SER B 1 37 ? -11.547 21.906 5.395 1 98.56 37 SER B O 1
ATOM 1594 N N . ILE B 1 38 ? -10.336 20.438 6.531 1 98.56 38 ILE B N 1
ATOM 1595 C CA . ILE B 1 38 ? -10.039 19.578 5.387 1 98.56 38 ILE B CA 1
ATOM 1596 C C . ILE B 1 38 ? -11.016 18.406 5.355 1 98.56 38 ILE B C 1
ATOM 1598 O O . ILE B 1 38 ? -11.5 18.016 4.289 1 98.56 38 ILE B O 1
ATOM 1602 N N . ALA B 1 39 ? -11.383 17.875 6.488 1 98.5 39 ALA B N 1
ATOM 1603 C CA . ALA B 1 39 ? -12.047 16.578 6.605 1 98.5 39 ALA B CA 1
ATOM 1604 C C . ALA B 1 39 ? -13.547 16.703 6.32 1 98.5 39 ALA B C 1
ATOM 1606 O O . ALA B 1 39 ? -14.148 17.734 6.59 1 98.5 39 ALA B O 1
ATOM 1607 N N . ARG B 1 40 ? -14.039 15.68 5.793 1 98.12 40 ARG B N 1
ATOM 1608 C CA . ARG B 1 40 ? -15.477 15.445 5.656 1 98.12 40 ARG B CA 1
ATOM 1609 C C . ARG B 1 40 ? -15.938 14.328 6.582 1 98.12 40 ARG B C 1
ATOM 1611 O O . ARG B 1 40 ? -15.273 13.289 6.688 1 98.12 40 ARG B O 1
ATOM 1618 N N . ASP B 1 41 ? -17.094 14.445 7.16 1 96.88 41 ASP B N 1
ATOM 1619 C CA . ASP B 1 41 ? -17.625 13.453 8.094 1 96.88 41 ASP B CA 1
ATOM 1620 C C . ASP B 1 41 ? -18.344 12.328 7.348 1 96.88 41 ASP B C 1
ATOM 1622 O O . ASP B 1 41 ? -18.953 12.57 6.309 1 96.88 41 ASP B O 1
ATOM 1626 N N . PRO B 1 42 ? -18.312 11.227 7.934 1 97.5 42 PRO B N 1
ATOM 1627 C CA . PRO B 1 42 ? -17.562 10.758 9.102 1 97.5 42 PRO B CA 1
ATOM 1628 C C . PRO B 1 42 ? -16.078 10.57 8.812 1 97.5 42 PRO B C 1
ATOM 1630 O O . PRO B 1 42 ? -15.695 10.234 7.688 1 97.5 42 PRO B O 1
ATOM 1633 N N . ALA B 1 43 ? -15.273 10.883 9.797 1 98 43 ALA B N 1
ATOM 1634 C CA . ALA B 1 43 ? -13.828 10.758 9.664 1 98 43 ALA B CA 1
ATOM 1635 C C . ALA B 1 43 ? -13.289 9.648 10.562 1 98 43 ALA B C 1
ATOM 1637 O O . ALA B 1 43 ? -13.703 9.516 11.719 1 98 43 ALA B O 1
ATOM 1638 N N . ILE B 1 44 ? -12.406 8.844 9.961 1 96.38 44 ILE B N 1
ATOM 1639 C CA . ILE B 1 44 ? -11.688 7.812 10.703 1 96.38 44 ILE B CA 1
ATOM 1640 C C . ILE B 1 44 ? -10.18 8.039 10.578 1 96.38 44 ILE B C 1
ATOM 1642 O O . ILE B 1 44 ? -9.734 8.812 9.734 1 96.38 44 ILE B O 1
ATOM 1646 N N . GLY B 1 45 ? -9.406 7.469 11.469 1 96.62 45 GLY B N 1
ATOM 1647 C CA . GLY B 1 45 ? -7.961 7.59 11.422 1 96.62 45 GLY B CA 1
ATOM 1648 C C . GLY B 1 45 ? -7.25 6.531 12.242 1 96.62 45 GLY B C 1
ATOM 1649 O O . GLY B 1 45 ? -7.891 5.699 12.883 1 96.62 45 GLY B O 1
ATOM 1650 N N . THR B 1 46 ? -6.012 6.496 12.094 1 95.06 46 THR B N 1
ATOM 1651 C CA . THR B 1 46 ? -5.148 5.711 12.961 1 95.06 46 THR B CA 1
ATOM 1652 C C . THR B 1 46 ? -4.297 6.621 13.844 1 95.06 46 THR B C 1
ATOM 1654 O O . THR B 1 46 ? -4.004 7.758 13.477 1 95.06 46 THR B O 1
ATOM 1657 N N . PRO B 1 47 ? -3.914 6.152 15.031 1 95.06 47 PRO B N 1
ATOM 1658 C CA . PRO B 1 47 ? -3.096 7 15.898 1 95.06 47 PRO B CA 1
ATOM 1659 C C . PRO B 1 47 ? -1.854 7.543 15.195 1 95.06 47 PRO B C 1
ATOM 1661 O O . PRO B 1 47 ? -1.23 6.832 14.398 1 95.06 47 PRO B O 1
ATOM 1664 N N . LEU B 1 48 ? -1.55 8.766 15.5 1 96.44 48 LEU B N 1
ATOM 1665 C CA . LEU B 1 48 ? -0.361 9.398 14.938 1 96.44 48 LEU B CA 1
ATOM 1666 C C . LEU B 1 48 ? 0.844 9.203 15.852 1 96.44 48 LEU B C 1
ATOM 1668 O O . LEU B 1 48 ? 0.759 9.438 17.062 1 96.44 48 LEU B O 1
ATOM 1672 N N . PRO B 1 49 ? 1.922 8.82 15.266 1 94.56 49 PRO B N 1
ATOM 1673 C CA . PRO B 1 49 ? 3.107 8.555 16.078 1 94.56 49 PRO B CA 1
ATOM 1674 C C . PRO B 1 49 ? 3.9 9.82 16.391 1 94.56 49 PRO B C 1
ATOM 1676 O O . PRO B 1 49 ? 5.121 9.766 16.562 1 94.56 49 PRO B O 1
ATOM 1679 N N . PHE B 1 50 ? 3.273 10.891 16.438 1 94.44 50 PHE B N 1
ATOM 1680 C CA . PHE B 1 50 ? 3.922 12.172 16.703 1 94.44 50 PHE B CA 1
ATOM 1681 C C . PHE B 1 50 ? 3.695 12.617 18.141 1 94.44 50 PHE B C 1
ATOM 1683 O O . PHE B 1 50 ? 2.602 12.445 18.672 1 94.44 50 PHE B O 1
ATOM 1690 N N . GLU B 1 51 ? 4.613 13.164 18.75 1 92.38 51 GLU B N 1
ATOM 1691 C CA . GLU B 1 51 ? 4.512 13.594 20.141 1 92.38 51 GLU B CA 1
ATOM 1692 C C . GLU B 1 51 ? 3.719 14.891 20.25 1 92.38 51 GLU B C 1
ATOM 1694 O O . GLU B 1 51 ? 3.033 15.117 21.25 1 92.38 51 GLU B O 1
ATOM 1699 N N . SER B 1 52 ? 3.768 15.68 19.281 1 93.94 52 SER B N 1
ATOM 1700 C CA . SER B 1 52 ? 3.273 17.047 19.375 1 93.94 52 SER B CA 1
ATOM 1701 C C . SER B 1 52 ? 1.778 17.109 19.078 1 93.94 52 SER B C 1
ATOM 1703 O O . SER B 1 52 ? 1.135 18.141 19.344 1 93.94 52 SER B O 1
ATOM 1705 N N . VAL B 1 53 ? 1.234 16 18.453 1 96.38 53 VAL B N 1
ATOM 1706 C CA . VAL B 1 53 ? -0.177 16.062 18.078 1 96.38 53 VAL B CA 1
ATOM 1707 C C . VAL B 1 53 ? -0.816 14.688 18.266 1 96.38 53 VAL B C 1
ATOM 1709 O O . VAL B 1 53 ? -0.116 13.672 18.312 1 96.38 53 VAL B O 1
ATOM 1712 N N . SER B 1 54 ? -2.139 14.703 18.375 1 96.94 54 SER B N 1
ATOM 1713 C CA . SER B 1 54 ? -3 13.523 18.312 1 96.94 54 SER B CA 1
ATOM 1714 C C . SER B 1 54 ? -4.258 13.797 17.5 1 96.94 54 SER B C 1
ATOM 1716 O O . SER B 1 54 ? -4.574 14.953 17.203 1 96.94 54 SER B O 1
ATOM 1718 N N . LEU B 1 55 ? -4.832 12.742 17.094 1 97.94 55 LEU B N 1
ATOM 1719 C CA . LEU B 1 55 ? -6.086 12.953 16.375 1 97.94 55 LEU B CA 1
ATOM 1720 C C . LEU B 1 55 ? -7.152 13.516 17.312 1 97.94 55 LEU B C 1
ATOM 1722 O O . LEU B 1 55 ? -7.246 13.117 18.469 1 97.94 55 LEU B O 1
ATOM 1726 N N . PRO B 1 56 ? -7.941 14.453 16.859 1 97.75 56 PRO B N 1
ATOM 1727 C CA . PRO B 1 56 ? -9.023 15.008 17.688 1 97.75 56 PRO B CA 1
ATOM 1728 C C . PRO B 1 56 ? -10.117 13.984 17.984 1 97.75 56 PRO B C 1
ATOM 1730 O O . PRO B 1 56 ? -10.195 12.945 17.328 1 97.75 56 PRO B O 1
ATOM 1733 N N . GLU B 1 57 ? -11.023 14.289 18.844 1 97 57 GLU B N 1
ATOM 1734 C CA . GLU B 1 57 ? -12.047 13.383 19.344 1 97 57 GLU B CA 1
ATOM 1735 C C . GLU B 1 57 ? -13.07 13.055 18.25 1 97 57 GLU B C 1
ATOM 1737 O O . GLU B 1 57 ? -13.672 11.977 18.266 1 97 57 GLU B O 1
ATOM 1742 N N . TRP B 1 58 ? -13.211 13.914 17.312 1 97.44 58 TRP B N 1
ATOM 1743 C CA . TRP B 1 58 ? -14.25 13.727 16.312 1 97.44 58 TRP B CA 1
ATOM 1744 C C . TRP B 1 58 ? -13.789 12.734 15.242 1 97.44 58 TRP B C 1
ATOM 1746 O O . TRP B 1 58 ? -14.562 12.367 14.359 1 97.44 58 TRP B O 1
ATOM 1756 N N . VAL B 1 59 ? -12.539 12.32 15.25 1 97.94 59 VAL B N 1
ATOM 1757 C CA . VAL B 1 59 ? -12.031 11.281 14.367 1 97.94 59 VAL B CA 1
ATOM 1758 C C . VAL B 1 59 ? -12.109 9.922 15.062 1 97.94 59 VAL B C 1
ATOM 1760 O O . VAL B 1 59 ? -11.594 9.758 16.172 1 97.94 59 VAL B O 1
ATOM 1763 N N . ASP B 1 60 ? -12.727 9.031 14.492 1 95.69 60 ASP B N 1
ATOM 1764 C CA . ASP B 1 60 ? -12.797 7.672 15.023 1 95.69 60 ASP B CA 1
ATOM 1765 C C . ASP B 1 60 ? -11.484 6.93 14.805 1 95.69 60 ASP B C 1
ATOM 1767 O O . ASP B 1 60 ? -11.125 6.602 13.672 1 95.69 60 ASP B O 1
ATOM 1771 N N . GLU B 1 61 ? -10.727 6.586 15.828 1 93.81 61 GLU B N 1
ATOM 1772 C CA . GLU B 1 61 ? -9.414 5.953 15.734 1 93.81 61 GLU B CA 1
ATOM 1773 C C . GLU B 1 61 ? -9.523 4.438 15.836 1 93.81 61 GLU B C 1
ATOM 1775 O O . GLU B 1 61 ? -8.516 3.732 15.789 1 93.81 61 GLU B O 1
ATOM 1780 N N . ASP B 1 62 ? -10.672 3.986 16.031 1 86.94 62 ASP B N 1
ATOM 1781 C CA . ASP B 1 62 ? -10.93 2.551 16.094 1 86.94 62 ASP B CA 1
ATOM 1782 C C . ASP B 1 62 ? -12.055 2.152 15.148 1 86.94 62 ASP B C 1
ATOM 1784 O O . ASP B 1 62 ? -13.102 1.67 15.586 1 86.94 62 ASP B O 1
ATOM 1788 N N . PRO B 1 63 ? -11.734 2.312 13.883 1 85.44 63 PRO B N 1
ATOM 1789 C CA . PRO B 1 63 ? -12.828 2.094 12.93 1 85.44 63 PRO B CA 1
ATOM 1790 C C . PRO B 1 63 ? -13.227 0.625 12.812 1 85.44 63 PRO B C 1
ATOM 1792 O O . PRO B 1 63 ? -12.367 -0.258 12.891 1 85.44 63 PRO B O 1
ATOM 1795 N N . THR B 1 64 ? -14.508 0.426 12.695 1 77.81 64 THR B N 1
ATOM 1796 C CA . THR B 1 64 ? -15.078 -0.872 12.359 1 77.81 64 THR B CA 1
ATOM 1797 C C . THR B 1 64 ? -15.172 -1.04 10.844 1 77.81 64 THR B C 1
ATOM 1799 O O . THR B 1 64 ? -14.984 -0.08 10.094 1 77.81 64 THR B O 1
ATOM 1802 N N . PRO B 1 65 ? -15.391 -2.273 10.422 1 75.5 65 PRO B N 1
ATOM 1803 C CA . PRO B 1 65 ? -15.602 -2.453 8.984 1 75.5 65 PRO B CA 1
ATOM 1804 C C . PRO B 1 65 ? -16.719 -1.565 8.43 1 75.5 65 PRO B C 1
ATOM 1806 O O . PRO B 1 65 ? -16.578 -1.017 7.336 1 75.5 65 PRO B O 1
ATOM 1809 N N . THR B 1 66 ? -17.703 -1.423 9.25 1 77 66 THR B N 1
ATOM 1810 C CA . THR B 1 66 ? -18.828 -0.587 8.828 1 77 66 THR B CA 1
ATOM 1811 C C . THR B 1 66 ? -18.406 0.875 8.734 1 77 66 THR B C 1
ATOM 1813 O O . THR B 1 66 ? -18.75 1.566 7.773 1 77 66 THR B O 1
ATOM 1816 N N . SER B 1 67 ? -17.656 1.334 9.711 1 85.06 67 SER B N 1
ATOM 1817 C CA . SER B 1 67 ? -17.219 2.725 9.672 1 85.06 67 SER B CA 1
ATOM 1818 C C . SER B 1 67 ? -16.203 2.951 8.555 1 85.06 67 SER B C 1
ATOM 1820 O O . SER B 1 67 ? -16.156 4.031 7.965 1 85.06 67 SER B O 1
ATOM 1822 N N . LEU B 1 68 ? -15.398 1.985 8.281 1 83.88 68 LEU B N 1
ATOM 1823 C CA . LEU B 1 68 ? -14.453 2.074 7.172 1 83.88 68 LEU B CA 1
ATOM 1824 C C . LEU B 1 68 ? -15.188 2.273 5.848 1 83.88 68 LEU B C 1
ATOM 1826 O O . LEU B 1 68 ? -14.773 3.094 5.023 1 83.88 68 LEU B O 1
ATOM 1830 N N . GLU B 1 69 ? -16.25 1.581 5.742 1 77.31 69 GLU B N 1
ATOM 1831 C CA . GLU B 1 69 ? -17.031 1.633 4.504 1 77.31 69 GLU B CA 1
ATOM 1832 C C . GLU B 1 69 ? -17.766 2.963 4.367 1 77.31 69 GLU B C 1
ATOM 1834 O O . GLU B 1 69 ? -17.922 3.48 3.26 1 77.31 69 GLU B O 1
ATOM 1839 N N . SER B 1 70 ? -18.141 3.455 5.457 1 87.81 70 SER B N 1
ATOM 1840 C CA . SER B 1 70 ? -18.984 4.637 5.406 1 87.81 70 SER B CA 1
ATOM 1841 C C . SER B 1 70 ? -18.172 5.918 5.543 1 87.81 70 SER B C 1
ATOM 1843 O O . SER B 1 70 ? -18.672 7.012 5.285 1 87.81 70 SER B O 1
ATOM 1845 N N . ALA B 1 71 ? -16.984 5.801 5.953 1 93.12 71 ALA B N 1
ATOM 1846 C CA . ALA B 1 71 ? -16.156 6.977 6.211 1 93.12 71 ALA B CA 1
ATOM 1847 C C . ALA B 1 71 ? -15.93 7.773 4.926 1 93.12 71 ALA B C 1
ATOM 1849 O O . ALA B 1 71 ? -15.711 7.191 3.861 1 93.12 71 ALA B O 1
ATOM 1850 N N . LYS B 1 72 ? -15.945 9.078 5.094 1 96.31 72 LYS B N 1
ATOM 1851 C CA . LYS B 1 72 ? -15.648 9.969 3.975 1 96.31 72 LYS B CA 1
ATOM 1852 C C . LYS B 1 72 ? -14.188 10.391 3.984 1 96.31 72 LYS B C 1
ATOM 1854 O O . LYS B 1 72 ? -13.617 10.688 2.932 1 96.31 72 LYS B O 1
ATOM 1859 N N . THR B 1 73 ? -13.641 10.461 5.215 1 97.56 73 THR B N 1
ATOM 1860 C CA . THR B 1 73 ? -12.242 10.859 5.348 1 97.56 73 THR B CA 1
ATOM 1861 C C . THR B 1 73 ? -11.461 9.844 6.168 1 97.56 73 THR B C 1
ATOM 1863 O O . THR B 1 73 ? -11.945 9.367 7.203 1 97.56 73 THR B O 1
ATOM 1866 N N . GLY B 1 74 ? -10.328 9.461 5.668 1 96.75 74 GLY B N 1
ATOM 1867 C CA . GLY B 1 74 ? -9.344 8.703 6.422 1 96.75 74 GLY B CA 1
ATOM 1868 C C . GLY B 1 74 ? -8.07 9.477 6.695 1 96.75 74 GLY B C 1
ATOM 1869 O O . GLY B 1 74 ? -7.504 10.094 5.785 1 96.75 74 GLY B O 1
ATOM 1870 N N . ILE B 1 75 ? -7.578 9.484 7.965 1 98.25 75 ILE B N 1
ATOM 1871 C CA . ILE B 1 75 ? -6.395 10.242 8.359 1 98.25 75 ILE B CA 1
ATOM 1872 C C . ILE B 1 75 ? -5.32 9.281 8.875 1 98.25 75 ILE B C 1
ATOM 1874 O O . ILE B 1 75 ? -5.555 8.531 9.828 1 98.25 75 ILE B O 1
ATOM 1878 N N . THR B 1 76 ? -4.195 9.281 8.234 1 97.31 76 THR B N 1
ATOM 1879 C CA . THR B 1 76 ? -3.098 8.414 8.648 1 97.31 76 THR B CA 1
ATOM 1880 C C . THR B 1 76 ? -1.781 9.188 8.68 1 97.31 76 THR B C 1
ATOM 1882 O O . THR B 1 76 ? -1.684 10.281 8.125 1 97.31 76 THR B O 1
ATOM 1885 N N . ALA B 1 77 ? -0.783 8.617 9.367 1 97.62 77 ALA B N 1
ATOM 1886 C CA . ALA B 1 77 ? 0.559 9.195 9.391 1 97.62 77 ALA B CA 1
ATOM 1887 C C . ALA B 1 77 ? 1.424 8.625 8.273 1 97.62 77 ALA B C 1
ATOM 1889 O O . ALA B 1 77 ? 1.38 7.422 7.992 1 97.62 77 ALA B O 1
ATOM 1890 N N . ALA B 1 78 ? 2.111 9.477 7.629 1 97.62 78 ALA B N 1
ATOM 1891 C CA . ALA B 1 78 ? 3.203 9.055 6.754 1 97.62 78 ALA B CA 1
ATOM 1892 C C . ALA B 1 78 ? 4.535 9.062 7.5 1 97.62 78 ALA B C 1
ATOM 1894 O O . ALA B 1 78 ? 4.809 9.969 8.289 1 97.62 78 ALA B O 1
ATOM 1895 N N . SER B 1 79 ? 5.352 8.094 7.277 1 96 79 SER B N 1
ATOM 1896 C CA . SER B 1 79 ? 6.672 8.055 7.898 1 96 79 SER B CA 1
ATOM 1897 C C . SER B 1 79 ? 7.629 9.031 7.219 1 96 79 SER B C 1
ATOM 1899 O O . SER B 1 79 ? 8.609 9.469 7.824 1 96 79 SER B O 1
ATOM 1901 N N . MET B 1 80 ? 7.348 9.305 5.93 1 96.12 80 MET B N 1
ATOM 1902 C CA . MET B 1 80 ? 8.133 10.289 5.188 1 96.12 80 MET B CA 1
ATOM 1903 C C . MET B 1 80 ? 7.398 10.734 3.93 1 96.12 80 MET B C 1
ATOM 1905 O O . MET B 1 80 ? 6.383 10.141 3.557 1 96.12 80 MET B O 1
ATOM 1909 N N . ALA B 1 81 ? 7.906 11.766 3.363 1 97.06 81 ALA B N 1
ATOM 1910 C CA . ALA B 1 81 ? 7.492 12.258 2.053 1 97.06 81 ALA B CA 1
ATOM 1911 C C . ALA B 1 81 ? 8.688 12.367 1.109 1 97.06 81 ALA B C 1
ATOM 1913 O O . ALA B 1 81 ? 9.797 12.688 1.538 1 97.06 81 ALA B O 1
ATOM 1914 N N . ILE B 1 82 ? 8.461 12.078 -0.12 1 94.94 82 ILE B N 1
ATOM 1915 C CA . ILE B 1 82 ? 9.516 12.102 -1.131 1 94.94 82 ILE B CA 1
ATOM 1916 C C . ILE B 1 82 ? 9.32 13.312 -2.041 1 94.94 82 ILE B C 1
ATOM 1918 O O . ILE B 1 82 ? 8.375 13.359 -2.834 1 94.94 82 ILE B O 1
ATOM 1922 N N . ALA B 1 83 ? 10.211 14.172 -1.969 1 95.75 83 ALA B N 1
ATOM 1923 C CA . ALA B 1 83 ? 10.078 15.484 -2.596 1 95.75 83 ALA B CA 1
ATOM 1924 C C . ALA B 1 83 ? 9.984 15.359 -4.113 1 95.75 83 ALA B C 1
ATOM 1926 O O . ALA B 1 83 ? 9.133 15.984 -4.746 1 95.75 83 ALA B O 1
ATOM 1927 N N . ASP B 1 84 ? 10.781 14.508 -4.758 1 90.38 84 ASP B N 1
ATOM 1928 C CA . ASP B 1 84 ? 10.922 14.445 -6.211 1 90.38 84 ASP B CA 1
ATOM 1929 C C . ASP B 1 84 ? 9.633 13.953 -6.867 1 90.38 84 ASP B C 1
ATOM 1931 O O . ASP B 1 84 ? 9.352 14.297 -8.016 1 90.38 84 ASP B O 1
ATOM 1935 N N . TYR B 1 85 ? 8.781 13.227 -6.105 1 90.31 85 TYR B N 1
ATOM 1936 C CA . TYR B 1 85 ? 7.645 12.57 -6.734 1 90.31 85 TYR B CA 1
ATOM 1937 C C . TYR B 1 85 ? 6.332 13.102 -6.172 1 90.31 85 TYR B C 1
ATOM 1939 O O . TYR B 1 85 ? 5.266 12.891 -6.758 1 90.31 85 TYR B O 1
ATOM 1947 N N . GLY B 1 86 ? 6.5 13.805 -5.047 1 94.69 86 GLY B N 1
ATOM 1948 C CA . GLY B 1 86 ? 5.273 14.18 -4.359 1 94.69 86 GLY B CA 1
ATOM 1949 C C . GLY B 1 86 ? 4.559 13 -3.729 1 94.69 86 GLY B C 1
ATOM 1950 O O . GLY B 1 86 ? 3.326 12.961 -3.697 1 94.69 86 GLY B O 1
ATOM 1951 N N . SER B 1 87 ? 5.332 12.016 -3.305 1 95.31 87 SER B N 1
ATOM 1952 C CA . SER B 1 87 ? 4.77 10.812 -2.707 1 95.31 87 SER B CA 1
ATOM 1953 C C . SER B 1 87 ? 4.875 10.844 -1.187 1 95.31 87 SER B C 1
ATOM 1955 O O . SER B 1 87 ? 5.73 11.539 -0.634 1 95.31 87 SER B O 1
ATOM 1957 N N . VAL B 1 88 ? 4 10.148 -0.574 1 96.62 88 VAL B N 1
ATOM 1958 C CA . VAL B 1 88 ? 4.133 9.875 0.853 1 96.62 88 VAL B CA 1
ATOM 1959 C C . VAL B 1 88 ? 4.25 8.375 1.082 1 96.62 88 VAL B C 1
ATOM 1961 O O . VAL B 1 88 ? 3.713 7.574 0.308 1 96.62 88 VAL B O 1
ATOM 1964 N N . VAL B 1 89 ? 4.984 8.016 2.105 1 95.62 89 VAL B N 1
ATOM 1965 C CA . VAL B 1 89 ? 5.16 6.621 2.48 1 95.62 89 VAL B CA 1
ATOM 1966 C C . VAL B 1 89 ? 4.324 6.309 3.721 1 95.62 89 VAL B C 1
ATOM 1968 O O . VAL B 1 89 ? 4.516 6.914 4.777 1 95.62 89 VAL B O 1
ATOM 1971 N N . LEU B 1 90 ? 3.434 5.355 3.553 1 95.56 90 LEU B N 1
ATOM 1972 C CA . LEU B 1 90 ? 2.52 4.953 4.617 1 95.56 90 LEU B CA 1
ATOM 1973 C C . LEU B 1 90 ? 2.854 3.549 5.113 1 95.56 90 LEU B C 1
ATOM 1975 O O . LEU B 1 90 ? 2.541 2.559 4.449 1 95.56 90 LEU B O 1
ATOM 1979 N N . PRO B 1 91 ? 3.467 3.488 6.316 1 92.56 91 PRO B N 1
ATOM 1980 C CA . PRO B 1 91 ? 3.701 2.148 6.863 1 92.56 91 PRO B CA 1
ATOM 1981 C C . PRO B 1 91 ? 2.406 1.427 7.23 1 92.56 91 PRO B C 1
ATOM 1983 O O . PRO B 1 91 ? 1.454 2.059 7.691 1 92.56 91 PRO B O 1
ATOM 1986 N N . ALA B 1 92 ? 2.438 0.165 6.934 1 89.44 92 ALA B N 1
ATOM 1987 C CA . ALA B 1 92 ? 1.37 -0.661 7.492 1 89.44 92 ALA B CA 1
ATOM 1988 C C . ALA B 1 92 ? 1.437 -0.684 9.016 1 89.44 92 ALA B C 1
ATOM 1990 O O . ALA B 1 92 ? 2.523 -0.731 9.594 1 89.44 92 ALA B O 1
ATOM 1991 N N . THR B 1 93 ? 0.308 -0.559 9.625 1 86.94 93 THR B N 1
ATOM 1992 C CA . THR B 1 93 ? 0.264 -0.601 11.086 1 86.94 93 THR B CA 1
ATOM 1993 C C . THR B 1 93 ? -0.795 -1.589 11.562 1 86.94 93 THR B C 1
ATOM 1995 O O . THR B 1 93 ? -1.7 -1.953 10.812 1 86.94 93 THR B O 1
ATOM 1998 N N . ASP B 1 94 ? -0.721 -1.917 12.852 1 84.19 94 ASP B N 1
ATOM 1999 C CA . ASP B 1 94 ? -1.698 -2.801 13.484 1 84.19 94 ASP B CA 1
ATOM 2000 C C . ASP B 1 94 ? -3.072 -2.139 13.547 1 84.19 94 ASP B C 1
ATOM 2002 O O . ASP B 1 94 ? -4.094 -2.826 13.633 1 84.19 94 ASP B O 1
ATOM 2006 N N . GLU B 1 95 ? -3.084 -0.839 13.43 1 84.94 95 GLU B N 1
ATOM 2007 C CA . GLU B 1 95 ? -4.328 -0.084 13.539 1 84.94 95 GLU B CA 1
ATOM 2008 C C . GLU B 1 95 ? -5.012 0.054 12.188 1 84.94 95 GLU B C 1
ATOM 2010 O O . GLU B 1 95 ? -6.105 0.616 12.094 1 84.94 95 GLU B O 1
ATOM 2015 N N . GLY B 1 96 ? -4.387 -0.49 11.141 1 86.69 96 GLY B N 1
ATOM 2016 C CA . GLY B 1 96 ? -5.039 -0.553 9.844 1 86.69 96 GLY B CA 1
ATOM 2017 C C . GLY B 1 96 ? -4.836 0.7 9.008 1 86.69 96 GLY B C 1
ATOM 2018 O O . GLY B 1 96 ? -5.754 1.151 8.32 1 86.69 96 GLY B O 1
ATOM 2019 N N . ALA B 1 97 ? -3.646 1.235 9.102 1 91 97 ALA B N 1
ATOM 2020 C CA . ALA B 1 97 ? -3.35 2.445 8.344 1 91 97 ALA B CA 1
ATOM 2021 C C . ALA B 1 97 ? -3.576 2.225 6.852 1 91 97 ALA B C 1
ATOM 2023 O O . ALA B 1 97 ? -3.99 3.141 6.137 1 91 97 ALA B O 1
ATOM 2024 N N . GLU B 1 98 ? -3.346 1.045 6.336 1 89.62 98 GLU B N 1
ATOM 2025 C CA . GLU B 1 98 ? -3.535 0.753 4.918 1 89.62 98 GLU B CA 1
ATOM 2026 C C . GLU B 1 98 ? -5.004 0.877 4.516 1 89.62 98 GLU B C 1
ATOM 2028 O O . GLU B 1 98 ? -5.336 1.597 3.574 1 89.62 98 GLU B O 1
ATOM 2033 N N . GLN B 1 99 ? -5.852 0.294 5.258 1 85.31 99 GLN B N 1
ATOM 2034 C CA . GLN B 1 99 ? -7.277 0.336 4.961 1 85.31 99 GLN B CA 1
ATOM 2035 C C . GLN B 1 99 ? -7.836 1.747 5.133 1 85.31 99 GLN B C 1
ATOM 2037 O O . GLN B 1 99 ? -8.594 2.229 4.285 1 85.31 99 GLN B O 1
ATOM 2042 N N . VAL B 1 100 ? -7.418 2.373 6.203 1 91.06 100 VAL B N 1
ATOM 2043 C CA . VAL B 1 100 ? -7.902 3.715 6.52 1 91.06 100 VAL B CA 1
ATOM 2044 C C . VAL B 1 100 ? -7.477 4.688 5.422 1 91.06 100 VAL B C 1
ATOM 2046 O O . VAL B 1 100 ? -8.195 5.637 5.113 1 91.06 100 VAL B O 1
ATOM 2049 N N . SER B 1 101 ? -6.367 4.426 4.789 1 92.69 101 SER B N 1
ATOM 2050 C CA . SER B 1 101 ? -5.859 5.324 3.762 1 92.69 101 SER B CA 1
ATOM 2051 C C . SER B 1 101 ? -6.504 5.039 2.408 1 92.69 101 SER B C 1
ATOM 2053 O O . SER B 1 101 ? -6.504 5.895 1.521 1 92.69 101 SER B O 1
ATOM 2055 N N . LEU B 1 102 ? -7.074 3.867 2.209 1 88.12 102 LEU B N 1
ATOM 2056 C CA . LEU B 1 102 ? -7.445 3.457 0.859 1 88.12 102 LEU B CA 1
ATOM 2057 C C . LEU B 1 102 ? -8.961 3.463 0.687 1 88.12 102 LEU B C 1
ATOM 2059 O O . LEU B 1 102 ? -9.461 3.605 -0.431 1 88.12 102 LEU B O 1
ATOM 2063 N N . PHE B 1 103 ? -9.695 3.439 1.651 1 84.38 103 PHE B N 1
ATOM 2064 C CA . PHE B 1 103 ? -11.117 3.172 1.486 1 84.38 103 PHE B CA 1
ATOM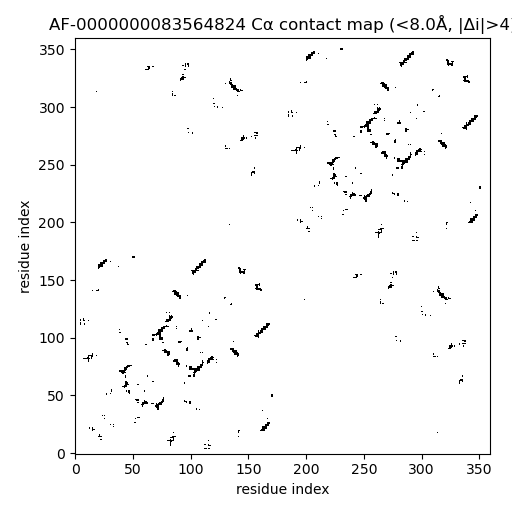 2065 C C . PHE B 1 103 ? -11.906 4.473 1.407 1 84.38 103 PHE B C 1
ATOM 2067 O O . PHE B 1 103 ? -12.82 4.602 0.588 1 84.38 103 PHE B O 1
ATOM 2074 N N . PRO B 1 104 ? -11.648 5.402 2.326 1 90 104 PRO B N 1
ATOM 2075 C CA . PRO B 1 104 ? -12.445 6.629 2.283 1 90 104 PRO B CA 1
ATOM 2076 C C . PRO B 1 104 ? -12.211 7.438 1.01 1 90 104 PRO B C 1
ATOM 2078 O O . PRO B 1 104 ? -11.172 7.297 0.365 1 90 104 PRO B O 1
ATOM 2081 N N . ASP B 1 105 ? -13.109 8.312 0.713 1 91.19 105 ASP B N 1
ATOM 2082 C CA . ASP B 1 105 ? -13.047 9.148 -0.479 1 91.19 105 ASP B CA 1
ATOM 2083 C C . ASP B 1 105 ? -11.867 10.117 -0.404 1 91.19 105 ASP B C 1
ATOM 2085 O O . ASP B 1 105 ? -11.234 10.422 -1.421 1 91.19 105 ASP B O 1
ATOM 2089 N N . LEU B 1 106 ? -11.656 10.578 0.737 1 95.88 106 LEU B N 1
ATOM 2090 C CA . LEU B 1 106 ? -10.57 11.523 0.986 1 95.88 106 LEU B CA 1
ATOM 2091 C C . LEU B 1 106 ? -9.555 10.938 1.959 1 95.88 106 LEU B C 1
ATOM 2093 O O . LEU B 1 106 ? -9.914 10.547 3.074 1 95.88 106 LEU B O 1
ATOM 2097 N N . HIS B 1 107 ? -8.367 10.852 1.477 1 96.75 107 HIS B N 1
ATOM 2098 C CA . HIS B 1 107 ? -7.27 10.484 2.371 1 96.75 107 HIS B CA 1
ATOM 2099 C C . HIS B 1 107 ? -6.441 11.703 2.758 1 96.75 107 HIS B C 1
ATOM 2101 O O . HIS B 1 107 ? -5.969 12.445 1.89 1 96.75 107 HIS B O 1
ATOM 2107 N N . VAL B 1 108 ? -6.281 11.906 4.039 1 98.44 108 VAL B N 1
ATOM 2108 C CA . VAL B 1 108 ? -5.398 12.93 4.578 1 98.44 108 VAL B CA 1
ATOM 2109 C C . VAL B 1 108 ? -4.148 12.281 5.172 1 98.44 108 VAL B C 1
ATOM 2111 O O . VAL B 1 108 ? -4.23 11.562 6.172 1 98.44 108 VAL B O 1
ATOM 2114 N N . ALA B 1 109 ? -3.072 12.531 4.555 1 98.5 109 ALA B N 1
ATOM 2115 C CA . ALA B 1 109 ? -1.792 12.031 5.051 1 98.5 109 ALA B CA 1
ATOM 2116 C C . ALA B 1 109 ? -1.062 13.109 5.852 1 98.5 109 ALA B C 1
ATOM 2118 O O . ALA B 1 109 ? -0.807 14.203 5.348 1 98.5 109 ALA B O 1
ATOM 2119 N N . VAL B 1 110 ? -0.685 12.773 7.086 1 98.56 110 VAL B N 1
ATOM 2120 C CA . VAL B 1 110 ? 0.054 13.695 7.945 1 98.56 110 VAL B CA 1
ATOM 2121 C C . VAL B 1 110 ? 1.53 13.305 7.973 1 98.56 110 VAL B C 1
ATOM 2123 O O . VAL B 1 110 ? 1.867 12.148 8.25 1 98.56 110 VAL B O 1
ATOM 2126 N N . VAL B 1 111 ? 2.383 14.25 7.691 1 97.94 111 VAL B N 1
ATOM 2127 C CA . VAL B 1 111 ? 3.818 13.992 7.684 1 97.94 111 VAL B CA 1
ATOM 2128 C C . VAL B 1 111 ? 4.559 15.148 8.344 1 97.94 111 VAL B C 1
ATOM 2130 O O . VAL B 1 111 ? 4.125 16.297 8.258 1 97.94 111 VAL B O 1
ATOM 2133 N N . ARG B 1 112 ? 5.652 14.859 9 1 97 112 ARG B N 1
ATOM 2134 C CA . ARG B 1 112 ? 6.473 15.922 9.562 1 97 112 ARG B CA 1
ATOM 2135 C C . ARG B 1 112 ? 7.297 16.609 8.477 1 97 112 ARG B C 1
ATOM 2137 O O . ARG B 1 112 ? 7.801 15.953 7.562 1 97 112 ARG B O 1
ATOM 2144 N N . LEU B 1 113 ? 7.496 17.844 8.695 1 96.25 113 LEU B N 1
ATOM 2145 C CA . LEU B 1 113 ? 8.352 18.609 7.793 1 96.25 113 LEU B CA 1
ATOM 2146 C C . LEU B 1 113 ? 9.75 18.016 7.738 1 96.25 113 LEU B C 1
ATOM 2148 O O . LEU B 1 113 ? 10.344 17.906 6.66 1 96.25 113 LEU B O 1
ATOM 2152 N N . ALA B 1 114 ? 10.273 17.547 8.836 1 93.75 114 ALA B N 1
ATOM 2153 C CA . ALA B 1 114 ? 11.625 17.016 8.953 1 93.75 114 ALA B CA 1
ATOM 2154 C C . ALA B 1 114 ? 11.75 15.672 8.234 1 93.75 114 ALA B C 1
ATOM 2156 O O . ALA B 1 114 ? 12.859 15.188 8 1 93.75 114 ALA B O 1
ATOM 2157 N N . ASP B 1 115 ? 10.656 15.102 7.875 1 95.12 115 ASP B N 1
ATOM 2158 C CA . ASP B 1 115 ? 10.68 13.781 7.262 1 95.12 115 ASP B CA 1
ATOM 2159 C C . ASP B 1 115 ? 10.445 13.867 5.754 1 95.12 115 ASP B C 1
ATOM 2161 O O . ASP B 1 115 ? 10.188 12.852 5.102 1 95.12 115 ASP B O 1
ATOM 2165 N N . ILE B 1 116 ? 10.508 15.047 5.223 1 96.5 116 ILE B N 1
ATOM 2166 C CA . ILE B 1 116 ? 10.531 15.195 3.771 1 96.5 116 ILE B CA 1
ATOM 2167 C C . ILE B 1 116 ? 11.945 14.961 3.252 1 96.5 116 ILE B C 1
ATOM 2169 O O . ILE B 1 116 ? 12.867 15.727 3.559 1 96.5 116 ILE B O 1
ATOM 2173 N N . VAL B 1 117 ? 12.102 13.898 2.488 1 94.88 117 VAL B N 1
ATOM 2174 C CA . VAL B 1 117 ? 13.406 13.539 1.939 1 94.88 117 VAL B CA 1
ATOM 2175 C C . VAL B 1 117 ? 13.484 13.945 0.471 1 94.88 117 VAL B C 1
ATOM 2177 O O . VAL B 1 117 ? 12.453 14.055 -0.202 1 94.88 117 VAL B O 1
ATOM 2180 N N . PRO B 1 118 ? 14.617 14.148 -0.014 1 93.56 118 PRO B N 1
ATOM 2181 C CA . PRO B 1 118 ? 14.742 14.75 -1.346 1 93.56 118 PRO B CA 1
ATOM 2182 C C . PRO B 1 118 ? 14.359 13.781 -2.463 1 93.56 118 PRO B C 1
ATOM 2184 O O . PRO B 1 118 ? 13.836 14.203 -3.5 1 93.56 118 PRO B O 1
ATOM 2187 N N . ASN B 1 119 ? 14.719 12.414 -2.234 1 88.88 119 ASN B N 1
ATOM 2188 C CA . ASN B 1 119 ? 14.555 11.492 -3.352 1 88.88 119 ASN B CA 1
ATOM 2189 C C . ASN B 1 119 ? 14.281 10.07 -2.867 1 88.88 119 ASN B C 1
ATOM 2191 O O . ASN B 1 119 ? 14.328 9.797 -1.666 1 88.88 119 ASN B O 1
ATOM 2195 N N . MET B 1 120 ? 14.031 9.266 -3.842 1 85.44 120 MET B N 1
ATOM 2196 C CA . MET B 1 120 ? 13.617 7.898 -3.551 1 85.44 120 MET B CA 1
ATOM 2197 C C . MET B 1 120 ? 14.75 7.105 -2.914 1 85.44 120 MET B C 1
ATOM 2199 O O . MET B 1 120 ? 14.516 6.25 -2.059 1 85.44 120 MET B O 1
ATOM 2203 N N . GLN B 1 121 ? 15.992 7.352 -3.328 1 83.69 121 GLN B N 1
ATOM 2204 C CA . GLN B 1 121 ? 17.125 6.645 -2.75 1 83.69 121 GLN B CA 1
ATOM 2205 C C . GLN B 1 121 ? 17.188 6.848 -1.238 1 83.69 121 GLN B C 1
ATOM 2207 O O . GLN B 1 121 ? 17.375 5.887 -0.484 1 83.69 121 GLN B O 1
ATOM 2212 N N . THR B 1 122 ? 17.062 8.086 -0.823 1 87.81 122 THR B N 1
ATOM 2213 C CA . THR B 1 122 ? 17.047 8.383 0.604 1 87.81 122 THR B CA 1
ATOM 2214 C C . THR B 1 122 ? 15.883 7.688 1.294 1 87.81 122 THR B C 1
ATOM 2216 O O . THR B 1 122 ? 16.031 7.164 2.4 1 87.81 122 THR B O 1
ATOM 2219 N N . ALA B 1 123 ? 14.742 7.672 0.685 1 88.06 123 ALA B N 1
ATOM 2220 C CA . ALA B 1 123 ? 13.547 7.039 1.24 1 88.06 123 ALA B CA 1
ATOM 2221 C C . ALA B 1 123 ? 13.773 5.547 1.467 1 88.06 123 ALA B C 1
ATOM 2223 O O . ALA B 1 123 ? 13.383 5 2.502 1 88.06 123 ALA B O 1
ATOM 2224 N N . ILE B 1 124 ? 14.43 4.926 0.637 1 82.88 124 ILE B N 1
ATOM 2225 C CA . ILE B 1 124 ? 14.664 3.488 0.715 1 82.88 124 ILE B CA 1
ATOM 2226 C C . ILE B 1 124 ? 15.609 3.184 1.871 1 82.88 124 ILE B C 1
ATOM 2228 O O . ILE B 1 124 ? 15.43 2.191 2.584 1 82.88 124 ILE B O 1
ATOM 2232 N N . ASP B 1 125 ? 16.625 3.988 1.935 1 84.62 125 ASP B N 1
ATOM 2233 C CA . ASP B 1 125 ? 17.547 3.803 3.047 1 84.62 125 ASP B CA 1
ATOM 2234 C C . ASP B 1 125 ? 16.828 3.85 4.387 1 84.62 125 ASP B C 1
ATOM 2236 O O . ASP B 1 125 ? 17.156 3.102 5.309 1 84.62 125 ASP B O 1
ATOM 2240 N N . ARG B 1 126 ? 15.836 4.637 4.406 1 87.31 126 ARG B N 1
ATOM 2241 C CA . ARG B 1 126 ? 15.078 4.781 5.648 1 87.31 126 ARG B CA 1
ATOM 2242 C C . ARG B 1 126 ? 14.055 3.664 5.801 1 87.31 126 ARG B C 1
ATOM 2244 O O . ARG B 1 126 ? 13.766 3.227 6.918 1 87.31 126 ARG B O 1
ATOM 2251 N N . LEU B 1 127 ? 13.539 3.195 4.652 1 87.12 127 LEU B N 1
ATOM 2252 C CA . LEU B 1 127 ? 12.5 2.172 4.676 1 87.12 127 LEU B CA 1
ATOM 2253 C C . LEU B 1 127 ? 13.109 0.784 4.848 1 87.12 127 LEU B C 1
ATOM 2255 O O . LEU B 1 127 ? 12.445 -0.129 5.352 1 87.12 127 LEU B O 1
ATOM 2259 N N . GLY B 1 128 ? 14.312 0.624 4.469 1 83.81 128 GLY B N 1
ATOM 2260 C CA . GLY B 1 128 ? 15.008 -0.652 4.43 1 83.81 128 GLY B CA 1
ATOM 2261 C C . GLY B 1 128 ? 14.867 -1.447 5.715 1 83.81 128 GLY B C 1
ATOM 2262 O O . GLY B 1 128 ? 14.383 -2.582 5.695 1 83.81 128 GLY B O 1
ATOM 2263 N N . PRO B 1 129 ? 15.234 -0.849 6.836 1 85.38 129 PRO B N 1
ATOM 2264 C CA . PRO B 1 129 ? 15.133 -1.58 8.102 1 85.38 129 PRO B CA 1
ATOM 2265 C C . PRO B 1 129 ? 13.711 -2.061 8.391 1 85.38 129 PRO B C 1
ATOM 2267 O O . PRO B 1 129 ? 13.523 -3.174 8.891 1 85.38 129 PRO B O 1
ATOM 2270 N N . HIS B 1 130 ? 12.75 -1.267 8.07 1 86.19 130 HIS B N 1
ATOM 2271 C CA . HIS B 1 130 ? 11.352 -1.634 8.281 1 86.19 130 HIS B CA 1
ATOM 2272 C C . HIS B 1 130 ? 10.969 -2.84 7.426 1 86.19 130 HIS B C 1
ATOM 2274 O O . HIS B 1 130 ? 10.305 -3.76 7.91 1 86.19 130 HIS B O 1
ATOM 2280 N N . LEU B 1 131 ? 11.414 -2.877 6.23 1 84.88 131 LEU B N 1
ATOM 2281 C CA . LEU B 1 131 ? 11.094 -3.971 5.32 1 84.88 131 LEU B CA 1
ATOM 2282 C C . LEU B 1 131 ? 11.82 -5.246 5.723 1 84.88 131 LEU B C 1
ATOM 2284 O O . LEU B 1 131 ? 11.258 -6.34 5.648 1 84.88 131 LEU B O 1
ATOM 2288 N N . ARG B 1 132 ? 13.039 -5.109 6.219 1 82.94 132 ARG B N 1
ATOM 2289 C CA . ARG B 1 132 ? 13.828 -6.262 6.645 1 82.94 132 ARG B CA 1
ATOM 2290 C C . ARG B 1 132 ? 13.188 -6.949 7.844 1 82.94 132 ARG B C 1
ATOM 2292 O O . ARG B 1 132 ? 13.32 -8.164 8.016 1 82.94 132 ARG B O 1
ATOM 2299 N N . ASP B 1 133 ? 12.445 -6.133 8.602 1 85.81 133 ASP B N 1
ATOM 2300 C CA . ASP B 1 133 ? 11.773 -6.684 9.773 1 85.81 133 ASP B CA 1
ATOM 2301 C C . ASP B 1 133 ? 10.398 -7.234 9.414 1 85.81 133 ASP B C 1
ATOM 2303 O O . ASP B 1 133 ? 9.609 -7.582 10.297 1 85.81 133 ASP B O 1
ATOM 2307 N N . GLY B 1 134 ? 10.07 -7.238 8.133 1 85.94 134 GLY B N 1
ATOM 2308 C CA . GLY B 1 134 ? 8.828 -7.84 7.672 1 85.94 134 GLY B CA 1
ATOM 2309 C C . GLY B 1 134 ? 7.711 -6.832 7.496 1 85.94 134 GLY B C 1
ATOM 2310 O O . GLY B 1 134 ? 6.57 -7.211 7.203 1 85.94 134 GLY B O 1
ATOM 2311 N N . GLY B 1 135 ? 8.062 -5.543 7.715 1 88.94 135 GLY B N 1
ATOM 2312 C CA . GLY B 1 135 ? 7.051 -4.508 7.562 1 88.94 135 GLY B CA 1
ATOM 2313 C C . GLY B 1 135 ? 6.723 -4.203 6.113 1 88.94 135 GLY B C 1
ATOM 2314 O O . GLY B 1 135 ? 7.508 -4.516 5.215 1 88.94 135 GLY B O 1
ATOM 2315 N N . SER B 1 136 ? 5.598 -3.633 5.871 1 92.25 136 SER B N 1
ATOM 2316 C CA . SER B 1 136 ? 5.141 -3.197 4.555 1 92.25 136 SER B CA 1
ATOM 2317 C C . SER B 1 136 ? 4.824 -1.706 4.543 1 92.25 136 SER B C 1
ATOM 2319 O O . SER B 1 136 ? 4.672 -1.091 5.602 1 92.25 136 SER B O 1
ATOM 2321 N N . ALA B 1 137 ? 4.805 -1.206 3.352 1 92.81 137 ALA B N 1
ATOM 2322 C CA . ALA B 1 137 ? 4.488 0.214 3.217 1 92.81 137 ALA B CA 1
ATOM 2323 C C . ALA B 1 137 ? 3.844 0.506 1.865 1 92.81 137 ALA B C 1
ATOM 2325 O O . ALA B 1 137 ? 4.047 -0.234 0.9 1 92.81 137 ALA B O 1
ATOM 2326 N N . ILE B 1 138 ? 3.07 1.508 1.841 1 93.44 138 ILE B N 1
ATOM 2327 C CA . ILE B 1 138 ? 2.51 2.055 0.61 1 93.44 138 ILE B CA 1
ATOM 2328 C C . ILE B 1 138 ? 3.279 3.311 0.206 1 93.44 138 ILE B C 1
ATOM 2330 O O . ILE B 1 138 ? 3.527 4.188 1.036 1 93.44 138 ILE B O 1
ATOM 2334 N N . VAL B 1 139 ? 3.762 3.322 -0.959 1 93.19 139 VAL B N 1
ATOM 2335 C CA . VAL B 1 139 ? 4.215 4.566 -1.567 1 93.19 139 VAL B CA 1
ATOM 2336 C C . VAL B 1 139 ? 3.082 5.184 -2.387 1 93.19 139 VAL B C 1
ATOM 2338 O O . VAL B 1 139 ? 2.779 4.719 -3.486 1 93.19 139 VAL B O 1
ATOM 2341 N N . ALA B 1 140 ? 2.482 6.141 -1.822 1 93.69 140 ALA B N 1
ATOM 2342 C CA . ALA B 1 140 ? 1.282 6.742 -2.4 1 93.69 140 ALA B CA 1
ATOM 2343 C C . ALA B 1 140 ? 1.614 8.047 -3.125 1 93.69 140 ALA B C 1
ATOM 2345 O O . ALA B 1 140 ? 2.23 8.945 -2.549 1 93.69 140 ALA B O 1
ATOM 2346 N N . THR B 1 141 ? 1.24 8.078 -4.391 1 90.06 141 THR B N 1
ATOM 2347 C CA . THR B 1 141 ? 1.456 9.266 -5.215 1 90.06 141 THR B CA 1
ATOM 2348 C C . THR B 1 141 ? 0.144 9.734 -5.836 1 90.06 141 THR B C 1
ATOM 2350 O O . THR B 1 141 ? -0.481 9.008 -6.609 1 90.06 141 THR B O 1
ATOM 2353 N N . GLY B 1 142 ? -0.381 10.852 -5.336 1 84.88 142 GLY B N 1
ATOM 2354 C CA . GLY B 1 142 ? -1.602 11.406 -5.902 1 84.88 142 GLY B CA 1
ATOM 2355 C C . GLY B 1 142 ? -2.834 10.578 -5.578 1 84.88 142 GLY B C 1
ATOM 2356 O O . GLY B 1 142 ? -2.803 9.734 -4.684 1 84.88 142 GLY B O 1
ATOM 2357 N N . PRO B 1 143 ? -3.92 10.953 -6.215 1 82.5 143 PRO B N 1
ATOM 2358 C CA . PRO B 1 143 ? -5.164 10.195 -6.039 1 82.5 143 PRO B CA 1
ATOM 2359 C C . PRO B 1 143 ? -5.125 8.828 -6.719 1 82.5 143 PRO B C 1
ATOM 2361 O O . PRO B 1 143 ? -4.242 8.57 -7.535 1 82.5 143 PRO B O 1
ATOM 2364 N N . SER B 1 144 ? -5.918 7.934 -6.168 1 74.5 144 SER B N 1
ATOM 2365 C CA . SER B 1 144 ? -5.934 6.578 -6.703 1 74.5 144 SER B CA 1
ATOM 2366 C C . SER B 1 144 ? -6.508 6.551 -8.117 1 74.5 144 SER B C 1
ATOM 2368 O O . SER B 1 144 ? -7.434 7.297 -8.43 1 74.5 144 SER B O 1
ATOM 2370 N N . ALA B 1 145 ? -5.941 5.734 -8.922 1 61.88 145 ALA B N 1
ATOM 2371 C CA . ALA B 1 145 ? -6.359 5.562 -10.312 1 61.88 145 ALA B CA 1
ATOM 2372 C C . ALA B 1 145 ? -7.816 5.109 -10.391 1 61.88 145 ALA B C 1
ATOM 2374 O O . ALA B 1 145 ? -8.547 5.508 -11.305 1 61.88 145 ALA B O 1
ATOM 2375 N N . THR B 1 146 ? -8.234 4.219 -9.453 1 55.12 146 THR B N 1
ATOM 2376 C CA . THR B 1 146 ? -9.57 3.643 -9.508 1 55.12 146 THR B CA 1
ATOM 2377 C C . THR B 1 146 ? -10.625 4.695 -9.188 1 55.12 146 THR B C 1
ATOM 2379 O O . THR B 1 146 ? -11.828 4.453 -9.352 1 55.12 146 THR B O 1
ATOM 2382 N N . ALA B 1 147 ? -10.203 5.844 -8.633 1 53.78 147 ALA B N 1
ATOM 2383 C CA . ALA B 1 147 ? -11.141 6.887 -8.227 1 53.78 147 ALA B CA 1
ATOM 2384 C C . ALA B 1 147 ? -11.953 7.387 -9.422 1 53.78 147 ALA B C 1
ATOM 2386 O O . ALA B 1 147 ? -13.109 7.793 -9.266 1 53.78 147 ALA B O 1
ATOM 2387 N N . ASP B 1 148 ? -11.312 7.395 -10.617 1 52.41 148 ASP B N 1
ATOM 2388 C CA . ASP B 1 148 ? -11.969 7.98 -11.789 1 52.41 148 ASP B CA 1
ATOM 2389 C C . ASP B 1 148 ? -12.906 6.973 -12.445 1 52.41 148 ASP B C 1
ATOM 2391 O O . ASP B 1 148 ? -13.648 7.32 -13.375 1 52.41 148 ASP B O 1
ATOM 2395 N N . MET B 1 149 ? -12.586 5.758 -12.227 1 48.53 149 MET B N 1
ATOM 2396 C CA . MET B 1 149 ? -13.273 4.793 -13.086 1 48.53 149 MET B CA 1
ATOM 2397 C C . MET B 1 149 ? -14.727 4.621 -12.656 1 48.53 149 MET B C 1
ATOM 2399 O O . MET B 1 149 ? -15.477 3.869 -13.281 1 48.53 149 MET B O 1
ATOM 2403 N N . GLY B 1 150 ? -15.367 5.566 -12.133 1 41.97 150 GLY B N 1
ATOM 2404 C CA . GLY B 1 150 ? -16.797 5.586 -11.875 1 41.97 150 GLY B CA 1
ATOM 2405 C C . GLY B 1 150 ? -17.281 4.367 -11.117 1 41.97 150 GLY B C 1
ATOM 2406 O O . GLY B 1 150 ? -16.516 3.74 -10.375 1 41.97 150 GLY B O 1
ATOM 2407 N N . ALA B 1 151 ? -18.594 3.779 -11.617 1 40.66 151 ALA B N 1
ATOM 2408 C CA . ALA B 1 151 ? -19.609 2.816 -11.219 1 40.66 151 ALA B CA 1
ATOM 2409 C C . ALA B 1 151 ? -19.062 1.39 -11.258 1 40.66 151 ALA B C 1
ATOM 2411 O O . ALA B 1 151 ? -19.703 0.46 -10.766 1 40.66 151 ALA B O 1
ATOM 2412 N N . LEU B 1 152 ? -18.172 1.198 -12.055 1 38.38 152 LEU B N 1
ATOM 2413 C CA . LEU B 1 152 ? -18.016 -0.223 -12.344 1 38.38 152 LEU B CA 1
ATOM 2414 C C . LEU B 1 152 ? -17.562 -0.98 -11.102 1 38.38 152 LEU B C 1
ATOM 2416 O O . LEU B 1 152 ? -17.938 -2.131 -10.891 1 38.38 152 LEU B O 1
ATOM 2420 N N . VAL B 1 153 ? -16.359 -0.672 -10.469 1 44.69 153 VAL B N 1
ATOM 2421 C CA . VAL B 1 153 ? -16.109 -1.373 -9.219 1 44.69 153 VAL B CA 1
ATOM 2422 C C . VAL B 1 153 ? -16.859 -0.682 -8.078 1 44.69 153 VAL B C 1
ATOM 2424 O O . VAL B 1 153 ? -16.484 0.424 -7.668 1 44.69 153 VAL B O 1
ATOM 2427 N N . GLN B 1 154 ? -18 -0.551 -8.188 1 44.5 154 GLN B N 1
ATOM 2428 C CA . GLN B 1 154 ? -18.812 -0.022 -7.102 1 44.5 154 GLN B CA 1
ATOM 2429 C C . GLN B 1 154 ? -18.281 -0.449 -5.742 1 44.5 154 GLN B C 1
ATOM 2431 O O . GLN B 1 154 ? -18.203 -1.644 -5.441 1 44.5 154 GLN B O 1
ATOM 2436 N N . GLY B 1 155 ? -17.5 0.455 -5.102 1 53.53 155 GLY B N 1
ATOM 2437 C CA . GLY B 1 155 ? -17.266 0.332 -3.672 1 53.53 155 GLY B CA 1
ATOM 2438 C C . GLY B 1 155 ? -15.805 0.106 -3.334 1 53.53 155 GLY B C 1
ATOM 2439 O O . GLY B 1 155 ? -15.359 0.437 -2.232 1 53.53 155 GLY B O 1
ATOM 2440 N N . ALA B 1 156 ? -15.031 -0.662 -4.297 1 59.88 156 ALA B N 1
ATOM 2441 C CA . ALA B 1 156 ? -13.648 -0.88 -3.896 1 59.88 156 ALA B CA 1
ATOM 2442 C C . ALA B 1 156 ? -12.711 0.07 -4.633 1 59.88 156 ALA B C 1
ATOM 2444 O O . ALA B 1 156 ? -12.273 -0.218 -5.75 1 59.88 156 ALA B O 1
ATOM 2445 N N . HIS B 1 157 ? -12.758 1.298 -4.465 1 71.5 157 HIS B N 1
ATOM 2446 C CA . HIS B 1 157 ? -11.844 2.256 -5.07 1 71.5 157 HIS B CA 1
ATOM 2447 C C . HIS B 1 157 ? -10.914 2.865 -4.023 1 71.5 157 HIS B C 1
ATOM 2449 O O . HIS B 1 157 ? -11.18 2.783 -2.824 1 71.5 157 HIS B O 1
ATOM 2455 N N . GLY B 1 158 ? -9.703 3.246 -4.453 1 81.88 158 GLY B N 1
ATOM 2456 C CA . GLY B 1 158 ? -8.891 4.078 -3.578 1 81.88 158 GLY B CA 1
ATOM 2457 C C . GLY B 1 158 ? -9.453 5.477 -3.398 1 81.88 158 GLY B C 1
ATOM 2458 O O . GLY B 1 158 ? -10.539 5.785 -3.885 1 81.88 158 GLY B O 1
ATOM 2459 N N . PRO B 1 159 ? -8.773 6.211 -2.67 1 89.69 159 PRO B N 1
ATOM 2460 C CA . PRO B 1 159 ? -9.273 7.566 -2.416 1 89.69 159 PRO B CA 1
ATOM 2461 C C . PRO B 1 159 ? -9.352 8.414 -3.686 1 89.69 159 PRO B C 1
ATOM 2463 O O . PRO B 1 159 ? -8.43 8.406 -4.5 1 89.69 159 PRO B O 1
ATOM 2466 N N . LYS B 1 160 ? -10.391 9.125 -3.836 1 88.25 160 LYS B N 1
ATOM 2467 C CA . LYS B 1 160 ? -10.602 10.031 -4.957 1 88.25 160 LYS B CA 1
ATOM 2468 C C . LYS B 1 160 ? -9.781 11.312 -4.789 1 88.25 160 LYS B C 1
ATOM 2470 O O . LYS B 1 160 ? -9.438 11.969 -5.773 1 88.25 160 LYS B O 1
ATOM 2475 N N . GLU B 1 161 ? -9.625 11.656 -3.576 1 93.62 161 GLU B N 1
ATOM 2476 C CA . GLU B 1 161 ? -8.867 12.852 -3.217 1 93.62 161 GLU B CA 1
ATOM 2477 C C . GLU B 1 161 ? -7.82 12.539 -2.15 1 93.62 161 GLU B C 1
ATOM 2479 O O . GLU B 1 161 ? -8.055 11.711 -1.268 1 93.62 161 GLU B O 1
ATOM 2484 N N . VAL B 1 162 ? -6.73 13.266 -2.305 1 96.12 162 VAL B N 1
ATOM 2485 C CA . VAL B 1 162 ? -5.68 13.195 -1.294 1 96.12 162 VAL B CA 1
ATOM 2486 C C . VAL B 1 162 ? -5.293 14.602 -0.848 1 96.12 162 VAL B C 1
ATOM 2488 O O . VAL B 1 162 ? -5.246 15.531 -1.663 1 96.12 162 VAL B O 1
ATOM 2491 N N . HIS B 1 163 ? -5.102 14.773 0.409 1 98.31 163 HIS B N 1
ATOM 2492 C CA . HIS B 1 163 ? -4.574 15.992 1.011 1 98.31 163 HIS B CA 1
ATOM 2493 C C . HIS B 1 163 ? -3.404 15.688 1.938 1 98.31 163 HIS B C 1
ATOM 2495 O O . HIS B 1 163 ? -3.461 14.742 2.727 1 98.31 163 HIS B O 1
ATOM 2501 N N . VAL B 1 164 ? -2.373 16.453 1.762 1 98.56 164 VAL B N 1
ATOM 2502 C CA . VAL B 1 164 ? -1.226 16.25 2.641 1 98.56 164 VAL B CA 1
ATOM 2503 C C . VAL B 1 164 ? -1.159 17.391 3.668 1 98.56 164 VAL B C 1
ATOM 2505 O O . VAL B 1 164 ? -1.284 18.562 3.316 1 98.56 164 VAL B O 1
ATOM 2508 N N . VAL B 1 165 ? -1.038 17.031 4.914 1 98.62 165 VAL B N 1
ATOM 2509 C CA . VAL B 1 165 ? -0.773 17.984 5.988 1 98.62 165 VAL B CA 1
ATOM 2510 C C . VAL B 1 165 ? 0.664 17.828 6.477 1 98.62 165 VAL B C 1
ATOM 2512 O O . VAL B 1 165 ? 1.063 16.75 6.906 1 98.62 165 VAL B O 1
ATOM 2515 N N . VAL B 1 166 ? 1.425 18.875 6.383 1 98.06 166 VAL B N 1
ATOM 2516 C CA . VAL B 1 166 ? 2.811 18.875 6.836 1 98.06 166 VAL B CA 1
ATOM 2517 C C . VAL B 1 166 ? 2.902 19.531 8.211 1 98.06 166 VAL B C 1
ATOM 2519 O O . VAL B 1 166 ? 2.574 20.719 8.367 1 98.06 166 VAL B O 1
ATOM 2522 N N . LEU B 1 167 ? 3.273 18.766 9.172 1 97.38 167 LEU B N 1
ATOM 2523 C CA . LEU B 1 167 ? 3.41 19.25 10.539 1 97.38 167 LEU B CA 1
ATOM 2524 C C . LEU B 1 167 ? 4.738 19.969 10.734 1 97.38 167 LEU B C 1
ATOM 2526 O O . LEU B 1 167 ? 5.805 19.406 10.5 1 97.38 167 LEU B O 1
ATOM 2530 N N . ARG B 1 168 ? 4.512 21.234 11.133 1 93.19 168 ARG B N 1
ATOM 2531 C CA . ARG B 1 168 ? 5.691 22.031 11.453 1 93.19 168 ARG B CA 1
ATOM 2532 C C . ARG B 1 168 ? 6.078 21.875 12.922 1 93.19 168 ARG B C 1
ATOM 2534 O O . ARG B 1 168 ? 5.266 21.438 13.734 1 93.19 168 ARG B O 1
ATOM 2541 N N . GLY B 1 169 ? 7.379 22.203 13.305 1 76.75 169 GLY B N 1
ATOM 2542 C CA . GLY B 1 169 ? 7.824 22.281 14.688 1 76.75 169 GLY B CA 1
ATOM 2543 C C . GLY B 1 169 ? 8.602 21.062 15.133 1 76.75 169 GLY B C 1
ATOM 2544 O O . GLY B 1 169 ? 8.641 20.047 14.422 1 76.75 169 GLY B O 1
ATOM 2545 N N . THR B 1 170 ? 9.586 21.219 15.969 1 62.06 170 THR B N 1
ATOM 2546 C CA . THR B 1 170 ? 10.625 20.281 16.359 1 62.06 170 THR B CA 1
ATOM 2547 C C . THR B 1 170 ? 10.07 19.234 17.328 1 62.06 170 THR B C 1
ATOM 2549 O O . THR B 1 170 ? 9.289 19.562 18.219 1 62.06 170 THR B O 1
ATOM 2552 N N . GLU B 1 171 ? 9.664 18.078 16.875 1 57.66 171 GLU B N 1
ATOM 2553 C CA . GLU B 1 171 ? 9.602 17.031 17.891 1 57.66 171 GLU B CA 1
ATOM 2554 C C . GLU B 1 171 ? 10.883 16.984 18.719 1 57.66 171 GLU B C 1
ATOM 2556 O O . GLU B 1 171 ? 11.969 17.297 18.203 1 57.66 171 GLU B O 1
ATOM 2561 N N . SER B 1 172 ? 10.938 17.391 19.953 1 46.53 172 SER B N 1
ATOM 2562 C CA . SER B 1 172 ? 12.141 17.266 20.766 1 46.53 172 SER B CA 1
ATOM 2563 C C . SER B 1 172 ? 12.93 16.016 20.375 1 46.53 172 SER B C 1
ATOM 2565 O O . SER B 1 172 ? 12.352 14.938 20.219 1 46.53 172 SER B O 1
ATOM 2567 N N . GLU B 1 173 ? 13.898 16.109 19.469 1 45.5 173 GLU B N 1
ATOM 2568 C CA . GLU B 1 173 ? 14.828 14.992 19.359 1 45.5 173 GLU B CA 1
ATOM 2569 C C . GLU B 1 173 ? 15.062 14.328 20.703 1 45.5 173 GLU B C 1
ATOM 2571 O O . GLU B 1 173 ? 15.555 14.969 21.641 1 45.5 173 GLU B O 1
ATOM 2576 N N . THR B 1 174 ? 14.273 13.672 21.344 1 39.44 174 THR B N 1
ATOM 2577 C CA . THR B 1 174 ? 14.758 12.93 22.516 1 39.44 174 THR B CA 1
ATOM 2578 C C . THR B 1 174 ? 16.094 12.25 22.203 1 39.44 174 THR B C 1
ATOM 2580 O O . THR B 1 174 ? 16.156 11.391 21.328 1 39.44 174 THR B O 1
ATOM 2583 N N . ALA B 1 175 ? 17.281 12.984 22.312 1 35.72 175 ALA B N 1
ATOM 2584 C CA . ALA B 1 175 ? 18.688 12.578 22.328 1 35.72 175 ALA B CA 1
ATOM 2585 C C . ALA B 1 175 ? 18.859 11.258 23.078 1 35.72 175 ALA B C 1
ATOM 2587 O O . ALA B 1 175 ? 18.422 11.109 24.219 1 35.72 175 ALA B O 1
ATOM 2588 N N . GLY B 1 176 ? 18.984 10.094 22.422 1 35.06 176 GLY B N 1
ATOM 2589 C CA . GLY B 1 176 ? 19.688 8.984 23.031 1 35.06 176 GLY B CA 1
ATOM 2590 C C . GLY B 1 176 ? 20.859 9.43 23.906 1 35.06 176 GLY B C 1
ATOM 2591 O O . GLY B 1 176 ? 21.812 10.031 23.406 1 35.06 176 GLY B O 1
ATOM 2592 N N . GLU B 1 177 ? 20.703 9.922 25.156 1 33 177 GLU B N 1
ATOM 2593 C CA . GLU B 1 177 ? 21.734 10.039 26.172 1 33 177 GLU B CA 1
ATOM 2594 C C . GLU B 1 177 ? 22.734 8.891 26.078 1 33 177 GLU B C 1
ATOM 2596 O O . GLU B 1 177 ? 22.359 7.719 26.109 1 33 177 GLU B O 1
ATOM 2601 N N . THR B 1 178 ? 23.938 9.109 25.438 1 30.05 178 THR B N 1
ATOM 2602 C CA . THR B 1 178 ? 25.234 8.469 25.562 1 30.05 178 THR B CA 1
ATOM 2603 C C . THR B 1 178 ? 25.578 8.219 27.031 1 30.05 178 THR B C 1
ATOM 2605 O O . THR B 1 178 ? 25.641 9.164 27.828 1 30.05 178 THR B O 1
ATOM 2608 N N . ASP B 1 179 ? 25.078 7.219 27.672 1 29.14 179 ASP B N 1
ATOM 2609 C CA . ASP B 1 179 ? 25.781 6.801 28.875 1 29.14 179 ASP B CA 1
ATOM 2610 C C . ASP B 1 179 ? 27.297 6.863 28.688 1 29.14 179 ASP B C 1
ATOM 2612 O O . ASP B 1 179 ? 27.828 6.238 27.766 1 29.14 179 ASP B O 1
ATOM 2616 N N . GLU B 1 180 ? 27.953 7.996 29.094 1 23.05 180 GLU B N 1
ATOM 2617 C CA . GLU B 1 180 ? 29.281 7.832 29.688 1 23.05 180 GLU B CA 1
ATOM 2618 C C . GLU B 1 180 ? 29.234 6.848 30.859 1 23.05 180 GLU B C 1
ATOM 2620 O O . GLU B 1 180 ? 28.312 6.871 31.672 1 23.05 180 GLU B O 1
#

InterPro domains:
  IPR003741 LUD domain [PF02589] (68-167)
  IPR024185 5-formyltetrahydrofolate cyclo-ligase-like domain superfamily [G3DSA:3.40.50.10420] (6-167)
  IPR037171 NagB/RpiA transferase-like [SSF100950] (9-167)

Nearest PDB structures (foldseek):
  2g40-assembly1_A-2  TM=7.899E-01  e=1.895E-11  Deinococcus radiodurans
  2g40-assembly1_A-2  TM=7.898E-01  e=1.655E-11  Deinococcus radiodurans

Organism: NCBI:txid148449

Sequence (360 aa):
MSIDTGVASERFEAALADLDVPVTYAEPTAFDRTLRSIARDPAIGTPLPFESVSLPEWVDEDPTPTSLESAKTGITAASMAIADYGSVVLPATDEGAEQVSLFPDLHVAVVRLADIVPNMQTAIDRLGPHLRDGGSAIVATGPSATADMGALVQGAHGPKEVHVVVLRGTESETAGETDEMSIDTGVASERFEAALADLDVPVTYAEPTAFDRTLRSIARDPAIGTPLPFESVSLPEWVDEDPTPTSLESAKTGITAASMAIADYGSVVLPATDEGAEQVSLFPDLHVAVVRLADIVPNMQTAIDRLGPHLRDGGSAIVATGPSATADMGALVQGAHGPKEVHVVVLRGTESETAGETDE

pLDDT: mean 85.23, std 18.11, range [22.48, 98.62]